Protein AF-A0A7S1ALW8-F1 (afdb_monomer_lite)

pLDDT: mean 77.21, std 13.85, range [32.22, 93.31]

Foldseek 3Di:
DLDDDDPDPPDDPVRVVVVVVLVCCLVVPVQVCLVVLLHDRDDDPVVSVLSSLLSVLLVLLVVLLVLLVVLLVVLLVLLVVLLPDDDDPVCVVLSVLSVVVNVVSVVPPPCLVVQQVVLVVSLVVLVVVVVVDDPCPCCVRPVVSNCSSVVSVVRNNSSSVSNVSSVVSNVVSSVSSVVSSVVDPPCPVQLVNLLVLQVPADWDQDPDQAAPQVRDALVVLLVVCVVVPHDPVVSVQQRTWTAALVRDIHRSVSVSVVSNPDQADPPPRDRRVVSVVVVVCVVPPDDPPPVPPPDDD

Radius of gyration: 34.07 Å; chains: 1; bounding box: 62×45×109 Å

Organism: Noctiluca scintillans (NCBI:txid2966)

Sequence (297 aa):
MFAGESQTRNSCRLCRCVDWIFTLWLERYFARMLPTIGVTRPSTPDEQRQVRRAGQMVLGGWVANFVGTLICIYCLLRSWYLFFTPISADCFKMRRWLLVTSMSLTALPFCYMLVLPIVICLAISGRRMEAQMQDGLCEREAPLIWGFPDFILGLLCPSALLALTASVLLTCAFHHLRGMASTRPSVVVSSEVLIEEVCKTPLLDNPGEECAICLLSDDEVAVVAVSEGHEVRDVDAGRKWRSLPCLHLFHDVCLRRWLSDASVCPLCRLDLVDAYMRRGQRRRGWDPRRLRNVIPV

InterPro domains:
  IPR001841 Zinc finger, RING-type [PF13639] (234-269)
  IPR001841 Zinc finger, RING-type [PS50089] (211-269)
  IPR001841 Zinc finger, RING-type [SM00184] (211-268)
  IPR013083 Zinc finger, RING/FYVE/PHD-type [G3DSA:3.30.40.10] (199-281)

Structure (mmCIF, N/CA/C/O backbone):
data_AF-A0A7S1ALW8-F1
#
_entry.id   AF-A0A7S1ALW8-F1
#
loop_
_atom_site.group_PDB
_atom_site.id
_atom_site.type_symbol
_atom_site.label_atom_id
_atom_site.label_alt_id
_atom_site.label_comp_id
_atom_site.label_asym_id
_atom_site.label_entity_id
_atom_site.label_seq_id
_atom_site.pdbx_PDB_ins_code
_atom_site.Cartn_x
_atom_site.Cartn_y
_atom_site.Cartn_z
_atom_site.occupancy
_atom_site.B_iso_or_equiv
_atom_site.auth_seq_id
_atom_site.auth_comp_id
_atom_site.auth_asym_id
_atom_site.auth_atom_id
_atom_site.pdbx_PDB_model_num
ATOM 1 N N . MET A 1 1 ? 16.816 -9.893 -12.409 1.00 44.78 1 MET A N 1
ATOM 2 C CA . MET A 1 1 ? 17.080 -10.933 -11.398 1.00 44.78 1 MET A CA 1
ATOM 3 C C . MET A 1 1 ? 17.804 -10.212 -10.278 1.00 44.78 1 MET A C 1
ATOM 5 O O . MET A 1 1 ? 18.918 -9.763 -10.523 1.00 44.78 1 MET A O 1
ATOM 9 N N . PHE A 1 2 ? 17.147 -9.936 -9.148 1.00 52.25 2 PHE A N 1
ATOM 10 C CA . PHE A 1 2 ? 17.754 -9.177 -8.045 1.00 52.25 2 PHE A CA 1
ATOM 11 C C . PHE A 1 2 ? 18.604 -10.138 -7.209 1.00 52.25 2 PHE A C 1
ATOM 13 O O . PHE A 1 2 ? 18.331 -10.401 -6.042 1.00 52.25 2 PHE A O 1
ATOM 20 N N . ALA A 1 3 ? 19.603 -10.741 -7.848 1.00 50.53 3 ALA A N 1
ATOM 21 C CA . ALA A 1 3 ? 20.490 -11.685 -7.202 1.00 50.53 3 ALA A CA 1
ATOM 22 C C . ALA A 1 3 ? 21.743 -10.956 -6.713 1.00 50.53 3 ALA A C 1
ATOM 24 O O . ALA A 1 3 ? 22.476 -10.377 -7.509 1.00 50.53 3 ALA A O 1
ATOM 25 N N . GLY A 1 4 ? 22.001 -11.072 -5.409 1.00 52.38 4 GLY A N 1
ATOM 26 C CA . GLY A 1 4 ? 23.359 -11.048 -4.877 1.00 52.38 4 GLY A CA 1
ATOM 27 C C . GLY A 1 4 ? 23.810 -9.746 -4.228 1.00 52.38 4 GLY A C 1
ATOM 28 O O . GLY A 1 4 ? 24.657 -9.059 -4.772 1.00 52.38 4 GLY A O 1
ATOM 29 N N . GLU A 1 5 ? 23.333 -9.477 -3.013 1.00 49.25 5 GLU A N 1
ATOM 30 C CA . GLU A 1 5 ? 24.180 -8.904 -1.954 1.00 49.25 5 GLU A CA 1
ATOM 31 C C . GLU A 1 5 ? 23.493 -9.117 -0.595 1.00 49.25 5 GLU A C 1
ATOM 33 O O . GLU A 1 5 ? 22.828 -8.246 -0.036 1.00 49.25 5 GLU A O 1
ATOM 38 N N . SER A 1 6 ? 23.602 -10.333 -0.060 1.00 50.06 6 SER A N 1
ATOM 39 C CA . SER A 1 6 ? 23.277 -10.604 1.345 1.00 50.06 6 SER A CA 1
ATOM 40 C C . SER A 1 6 ? 24.325 -11.528 1.951 1.00 50.06 6 SER A C 1
ATOM 42 O O . SER A 1 6 ? 24.032 -12.629 2.414 1.00 50.06 6 SER A O 1
ATOM 44 N N . GLN A 1 7 ? 25.579 -11.084 1.922 1.00 51.38 7 GLN A N 1
ATOM 45 C CA . GLN A 1 7 ? 26.621 -11.680 2.743 1.00 51.38 7 GLN A CA 1
ATOM 46 C C . GLN A 1 7 ? 26.782 -10.844 4.014 1.00 51.38 7 GLN A C 1
ATOM 48 O O . GLN A 1 7 ? 27.733 -10.090 4.172 1.00 51.38 7 GLN A O 1
ATOM 53 N N . THR A 1 8 ? 25.837 -10.994 4.942 1.00 47.91 8 THR A N 1
ATOM 54 C CA . THR A 1 8 ? 26.084 -10.717 6.360 1.00 47.91 8 THR A CA 1
ATOM 55 C C . THR A 1 8 ? 26.046 -12.041 7.111 1.00 47.91 8 THR A C 1
ATOM 57 O O . THR A 1 8 ? 25.018 -12.666 7.368 1.00 47.91 8 THR A O 1
ATOM 60 N N . ARG A 1 9 ? 27.258 -12.519 7.379 1.00 53.41 9 ARG A N 1
ATOM 61 C CA . ARG A 1 9 ? 27.594 -13.647 8.242 1.00 53.41 9 ARG A CA 1
ATOM 62 C C . ARG A 1 9 ? 27.065 -13.276 9.643 1.00 53.41 9 ARG A C 1
ATOM 64 O O . ARG A 1 9 ? 27.526 -12.273 10.172 1.00 53.41 9 ARG A O 1
ATOM 71 N N . ASN A 1 10 ? 26.076 -14.023 10.168 1.00 59.03 10 ASN A N 1
ATOM 72 C CA . ASN A 1 10 ? 25.491 -13.993 11.540 1.00 59.03 10 ASN A CA 1
ATOM 73 C C . ASN A 1 10 ? 23.968 -13.726 11.677 1.00 59.03 10 ASN A C 1
ATOM 75 O O . ASN A 1 10 ? 23.492 -13.496 12.786 1.00 59.03 10 ASN A O 1
ATOM 79 N N . SER A 1 11 ? 23.153 -13.814 10.621 1.00 66.75 11 SER A N 1
ATOM 80 C CA . SER A 1 11 ? 21.690 -13.638 10.760 1.00 66.75 11 SER A CA 1
ATOM 81 C C . SER A 1 11 ? 20.972 -14.902 11.284 1.00 66.75 11 SER A C 1
ATOM 83 O O . SER A 1 11 ? 21.164 -16.007 10.762 1.00 66.75 11 SER A O 1
ATOM 85 N N . CYS A 1 12 ? 20.094 -14.747 12.287 1.00 81.88 12 CYS A N 1
ATOM 86 C CA . CYS A 1 12 ? 19.238 -15.813 12.840 1.00 81.88 12 CYS A CA 1
ATOM 87 C C . CYS A 1 12 ? 18.398 -16.521 11.746 1.00 81.88 12 CYS A C 1
ATOM 89 O O . CYS A 1 12 ? 18.093 -15.937 10.702 1.00 81.88 12 CYS A O 1
ATOM 91 N N . ARG A 1 13 ? 17.996 -17.790 11.963 1.00 82.06 13 ARG A N 1
ATOM 92 C CA . ARG A 1 13 ? 17.117 -18.543 11.031 1.00 82.06 13 ARG A CA 1
ATOM 93 C C . ARG A 1 13 ? 15.821 -17.783 10.716 1.00 82.06 13 ARG A C 1
ATOM 95 O O . ARG A 1 13 ? 15.402 -17.784 9.562 1.00 82.06 13 ARG A O 1
ATOM 102 N N . LEU A 1 14 ? 15.246 -17.096 11.706 1.00 80.94 14 LEU A N 1
ATOM 103 C CA . LEU A 1 14 ? 14.037 -16.289 11.531 1.00 80.94 14 LEU A CA 1
ATOM 104 C C . LEU A 1 14 ? 14.278 -15.095 10.593 1.00 80.94 14 LEU A C 1
ATOM 106 O O . LEU A 1 14 ? 13.518 -14.898 9.652 1.00 80.94 14 LEU A O 1
ATOM 110 N N . CYS A 1 15 ? 15.378 -14.358 10.781 1.00 77.44 15 CYS A N 1
ATOM 111 C CA . CYS A 1 15 ? 15.746 -13.224 9.926 1.00 77.44 15 CYS A CA 1
ATOM 112 C C . CYS A 1 15 ? 15.933 -13.649 8.465 1.00 77.44 15 CYS A C 1
ATOM 114 O O . CYS A 1 15 ? 15.427 -12.990 7.564 1.00 77.44 15 CYS A O 1
ATOM 116 N N . ARG A 1 16 ? 16.578 -14.801 8.230 1.00 80.50 16 ARG A N 1
ATOM 117 C CA . ARG A 1 16 ? 16.741 -15.356 6.875 1.00 80.50 16 ARG A CA 1
ATOM 118 C C . ARG A 1 16 ? 15.409 -15.723 6.220 1.00 80.50 16 ARG A C 1
ATOM 120 O O . ARG A 1 16 ? 15.254 -15.503 5.024 1.00 80.50 16 ARG A O 1
ATOM 127 N N . CYS A 1 17 ? 14.451 -16.252 6.984 1.00 83.69 17 CYS A N 1
ATOM 128 C CA . CYS A 1 17 ? 13.115 -16.545 6.459 1.00 83.69 17 CYS A CA 1
ATOM 129 C C . CYS A 1 17 ? 12.365 -15.261 6.083 1.00 83.69 17 CYS A C 1
ATOM 131 O O . CYS A 1 17 ? 11.779 -15.197 5.007 1.00 83.69 17 CYS A O 1
ATOM 133 N N . VAL A 1 18 ? 12.417 -14.230 6.932 1.00 80.06 18 VAL A N 1
ATOM 134 C CA . VAL A 1 18 ? 11.768 -12.936 6.664 1.00 80.06 18 VAL A CA 1
ATOM 135 C C . VAL A 1 18 ? 12.380 -12.258 5.437 1.00 80.06 18 VAL A C 1
ATOM 137 O O . VAL A 1 18 ? 11.641 -11.821 4.556 1.00 80.06 18 VAL A O 1
ATOM 140 N N . ASP A 1 19 ? 13.710 -12.238 5.328 1.00 82.06 19 ASP A N 1
ATOM 141 C CA . ASP A 1 19 ? 14.405 -11.689 4.160 1.00 82.06 19 ASP A CA 1
ATOM 142 C C . ASP A 1 19 ? 14.047 -12.442 2.874 1.00 82.06 19 ASP A C 1
ATOM 144 O O . ASP A 1 19 ? 13.845 -11.826 1.825 1.00 82.06 19 ASP A O 1
ATOM 148 N N . TRP A 1 20 ? 13.928 -13.769 2.941 1.00 84.44 20 TRP A N 1
ATOM 149 C CA . TRP A 1 20 ? 13.530 -14.586 1.798 1.00 84.44 20 TRP A CA 1
ATOM 150 C C . TRP A 1 20 ? 12.086 -14.310 1.359 1.00 84.44 20 TRP A C 1
ATOM 152 O O . TRP A 1 20 ? 11.845 -14.076 0.174 1.00 84.44 20 TRP A O 1
ATOM 162 N N . ILE A 1 21 ? 11.137 -14.252 2.303 1.00 84.00 21 ILE A N 1
ATOM 163 C CA . ILE A 1 21 ? 9.731 -13.905 2.027 1.00 84.00 21 ILE A CA 1
ATOM 164 C C . ILE A 1 21 ? 9.639 -12.503 1.415 1.00 84.00 21 ILE A C 1
ATOM 166 O O . ILE A 1 21 ? 8.952 -12.310 0.411 1.00 84.00 21 ILE A O 1
ATOM 170 N N . PHE A 1 22 ? 10.362 -11.532 1.979 1.00 86.31 22 PHE A N 1
ATOM 171 C CA . PHE A 1 22 ? 10.411 -10.175 1.444 1.00 86.31 22 PHE A CA 1
ATOM 172 C C . PHE A 1 22 ? 10.964 -10.149 0.020 1.00 86.31 22 PHE A C 1
ATOM 174 O O . PHE A 1 22 ? 10.381 -9.508 -0.850 1.00 86.31 22 PHE A O 1
ATOM 181 N N . THR A 1 23 ? 12.058 -10.868 -0.238 1.00 84.25 23 THR A N 1
ATOM 182 C CA . THR A 1 23 ? 12.679 -10.927 -1.567 1.00 84.25 23 THR A CA 1
ATOM 183 C C . THR A 1 23 ? 11.720 -11.539 -2.587 1.00 84.25 23 THR A C 1
ATOM 185 O O . THR A 1 23 ? 11.535 -10.978 -3.664 1.00 84.25 23 THR A O 1
ATOM 188 N N . LEU A 1 24 ? 11.022 -12.621 -2.232 1.00 85.75 24 LEU A N 1
ATOM 189 C CA . LEU A 1 24 ? 9.994 -13.211 -3.090 1.00 85.75 24 LEU A CA 1
ATOM 190 C C . LEU A 1 24 ? 8.850 -12.241 -3.391 1.00 85.75 24 LEU A C 1
ATOM 192 O O . LEU A 1 24 ? 8.427 -12.141 -4.543 1.00 85.75 24 LEU A O 1
ATOM 196 N N . TRP A 1 25 ? 8.343 -11.534 -2.377 1.00 90.00 25 TRP A N 1
ATOM 197 C CA . TRP A 1 25 ? 7.301 -10.525 -2.565 1.00 90.00 25 TRP A CA 1
ATOM 198 C C . TRP A 1 25 ? 7.784 -9.381 -3.467 1.00 90.00 25 TRP A C 1
ATOM 200 O O . TRP A 1 25 ? 7.084 -8.992 -4.407 1.00 90.00 25 TRP A O 1
ATOM 210 N N . LEU A 1 26 ? 9.005 -8.895 -3.230 1.00 87.06 26 LEU A N 1
ATOM 211 C CA . LEU A 1 26 ? 9.628 -7.820 -3.992 1.00 87.06 26 LEU A CA 1
ATOM 212 C C . LEU A 1 26 ? 9.758 -8.201 -5.472 1.00 87.06 26 LEU A C 1
ATOM 214 O O . LEU A 1 26 ? 9.349 -7.434 -6.342 1.00 87.06 26 LEU A O 1
ATOM 218 N N . GLU A 1 27 ? 10.286 -9.391 -5.764 1.00 82.38 27 GLU A N 1
ATOM 219 C CA . GLU A 1 27 ? 10.514 -9.850 -7.136 1.00 82.38 27 GLU A CA 1
ATOM 220 C C . GLU A 1 27 ? 9.219 -10.221 -7.871 1.00 82.38 27 GLU A C 1
ATOM 222 O O . GLU A 1 27 ? 9.069 -9.910 -9.056 1.00 82.38 27 GLU A O 1
ATOM 227 N N . ARG A 1 28 ? 8.275 -10.894 -7.199 1.00 83.19 28 ARG A N 1
ATOM 228 C CA . ARG A 1 28 ? 7.054 -11.403 -7.847 1.00 83.19 28 ARG A CA 1
ATOM 229 C C . ARG A 1 28 ? 5.948 -10.367 -7.975 1.00 83.19 28 ARG A C 1
ATOM 231 O O . ARG A 1 28 ? 5.201 -10.437 -8.949 1.00 83.19 28 ARG A O 1
ATOM 238 N N . TYR A 1 29 ? 5.829 -9.448 -7.020 1.00 85.00 29 TYR A N 1
ATOM 239 C CA . TYR A 1 29 ? 4.705 -8.514 -6.950 1.00 85.00 29 TYR A CA 1
ATOM 240 C C . TYR A 1 29 ? 5.165 -7.070 -7.112 1.00 85.00 29 TYR A C 1
ATOM 242 O O . TYR A 1 29 ? 4.813 -6.430 -8.102 1.00 85.00 29 TYR A O 1
ATOM 250 N N . PHE A 1 30 ? 5.992 -6.566 -6.193 1.00 87.56 30 PHE A N 1
ATOM 251 C CA . PHE A 1 30 ? 6.325 -5.139 -6.150 1.00 87.56 30 PHE A CA 1
ATOM 252 C C . PHE A 1 30 ? 7.029 -4.662 -7.426 1.00 87.56 30 PHE A C 1
ATOM 254 O O . PHE A 1 30 ? 6.579 -3.716 -8.067 1.00 87.56 30 PHE A O 1
ATOM 261 N N . ALA A 1 31 ? 8.073 -5.370 -7.868 1.00 83.75 31 ALA A N 1
ATOM 262 C CA . ALA A 1 31 ? 8.815 -5.031 -9.080 1.00 83.75 31 ALA A CA 1
ATOM 263 C C . ALA A 1 31 ? 7.965 -5.130 -10.360 1.00 83.75 31 ALA A C 1
ATOM 265 O O . ALA A 1 31 ? 8.238 -4.428 -11.335 1.00 83.75 31 ALA A O 1
ATOM 266 N N . ARG A 1 32 ? 6.929 -5.982 -10.370 1.00 83.44 32 ARG A N 1
ATOM 267 C CA . ARG A 1 32 ? 5.986 -6.092 -11.493 1.00 83.44 32 ARG A CA 1
ATOM 268 C C . ARG A 1 32 ? 4.977 -4.947 -11.536 1.00 83.44 32 ARG A C 1
ATOM 270 O O . ARG A 1 32 ? 4.494 -4.648 -12.620 1.00 83.44 32 ARG A O 1
ATOM 277 N N . MET A 1 33 ? 4.692 -4.310 -10.399 1.00 84.62 33 MET A N 1
ATOM 278 C CA . MET A 1 33 ? 3.832 -3.123 -10.319 1.00 84.62 33 MET A CA 1
ATOM 279 C C . MET A 1 33 ? 4.574 -1.809 -10.600 1.00 84.62 33 MET A C 1
ATOM 281 O O . MET A 1 33 ? 3.940 -0.800 -10.875 1.00 84.62 33 MET A O 1
ATOM 285 N N . LEU A 1 34 ? 5.910 -1.784 -10.584 1.00 85.44 34 LEU A N 1
ATOM 286 C CA . LEU A 1 34 ? 6.668 -0.562 -10.893 1.00 85.44 34 LEU A CA 1
ATOM 287 C C . LEU A 1 34 ? 6.292 0.074 -12.253 1.00 85.44 34 LEU A C 1
ATOM 289 O O . LEU A 1 34 ? 6.062 1.284 -12.285 1.00 85.44 34 LEU A O 1
ATOM 293 N N . PRO A 1 35 ? 6.127 -0.683 -13.359 1.00 80.06 35 PRO A N 1
ATOM 294 C CA . PRO A 1 35 ? 5.753 -0.090 -14.642 1.00 80.06 35 PRO A CA 1
ATOM 295 C C . PRO A 1 35 ? 4.371 0.573 -14.634 1.00 80.06 35 PRO A C 1
ATOM 297 O O . PRO A 1 35 ? 4.182 1.568 -15.326 1.00 80.06 35 PRO A O 1
ATOM 300 N N . THR A 1 36 ? 3.414 0.081 -13.834 1.00 80.06 36 THR A N 1
ATOM 301 C CA . THR A 1 36 ? 2.060 0.666 -13.776 1.00 80.06 36 THR A CA 1
ATOM 302 C C . THR A 1 36 ? 2.040 2.030 -13.091 1.00 80.06 36 THR A C 1
ATOM 304 O O . THR A 1 36 ? 1.118 2.807 -13.303 1.00 80.06 36 THR A O 1
ATOM 307 N N . ILE A 1 37 ? 3.060 2.337 -12.285 1.00 77.38 37 ILE A N 1
ATOM 308 C CA . ILE A 1 37 ? 3.260 3.649 -11.653 1.00 77.38 37 ILE A CA 1
ATOM 309 C C . ILE A 1 37 ? 4.292 4.510 -12.405 1.00 77.38 37 ILE A C 1
ATOM 311 O O . ILE A 1 37 ? 4.781 5.497 -11.859 1.00 77.38 37 ILE A O 1
ATOM 315 N N . GLY A 1 38 ? 4.646 4.133 -13.641 1.00 73.75 38 GLY A N 1
ATOM 316 C CA . GLY A 1 38 ? 5.598 4.862 -14.485 1.00 73.75 38 GLY A CA 1
ATOM 317 C C . GLY A 1 38 ? 7.071 4.662 -14.111 1.00 73.75 38 GLY A C 1
ATOM 318 O O . GLY A 1 38 ? 7.935 5.369 -14.622 1.00 73.75 38 GLY A O 1
ATOM 319 N N . VAL A 1 39 ? 7.387 3.704 -13.233 1.00 81.06 39 VAL A N 1
ATOM 320 C CA . VAL A 1 39 ? 8.765 3.381 -12.842 1.00 81.06 39 VAL A CA 1
ATOM 321 C C . VAL A 1 39 ? 9.274 2.225 -13.705 1.00 81.06 39 VAL A C 1
ATOM 323 O O . VAL A 1 39 ? 8.801 1.091 -13.622 1.00 81.06 39 VAL A O 1
ATOM 326 N N . THR A 1 40 ? 10.265 2.499 -14.551 1.00 72.56 40 THR A N 1
ATOM 327 C CA . THR A 1 40 ? 10.917 1.475 -15.380 1.00 72.56 40 THR A CA 1
ATOM 328 C C . THR A 1 40 ? 11.693 0.471 -14.527 1.00 72.56 40 THR A C 1
ATOM 330 O O . THR A 1 40 ? 12.086 0.753 -13.393 1.00 72.56 40 THR A O 1
ATOM 333 N N . ARG A 1 41 ? 11.922 -0.737 -15.062 1.00 73.19 41 ARG A N 1
ATOM 334 C CA . ARG A 1 41 ? 12.662 -1.776 -14.330 1.00 73.19 41 ARG A CA 1
ATOM 335 C C . ARG A 1 41 ? 14.066 -1.259 -13.957 1.00 73.19 41 ARG A C 1
ATOM 337 O O . ARG A 1 41 ? 14.743 -0.688 -14.816 1.00 73.19 41 ARG A O 1
ATOM 344 N N . PRO A 1 42 ? 14.510 -1.445 -12.701 1.00 76.25 42 PRO A N 1
ATOM 345 C CA . PRO A 1 42 ? 15.814 -0.966 -12.255 1.00 76.25 42 PRO A CA 1
ATOM 346 C C . PRO A 1 42 ? 16.930 -1.733 -12.971 1.00 76.25 42 PRO A C 1
ATOM 348 O O . PRO A 1 42 ? 16.917 -2.967 -13.017 1.00 76.25 42 PRO A O 1
ATOM 351 N N . SER A 1 43 ? 17.893 -0.999 -13.526 1.00 71.50 43 SER A N 1
ATOM 352 C CA . SER A 1 43 ? 18.998 -1.542 -14.325 1.00 71.50 43 SER A CA 1
ATOM 353 C C . SER A 1 43 ? 20.343 -1.393 -13.624 1.00 71.50 43 SER A C 1
ATOM 355 O O . SER A 1 43 ? 21.222 -2.228 -13.826 1.00 71.50 43 SER A O 1
ATOM 357 N N . THR A 1 44 ? 20.510 -0.362 -12.789 1.00 76.00 44 THR A N 1
ATOM 358 C CA . THR A 1 44 ? 21.749 -0.132 -12.033 1.00 76.00 44 THR A CA 1
ATOM 359 C C . THR A 1 44 ? 21.658 -0.699 -10.609 1.00 76.00 44 THR A C 1
ATOM 361 O O . THR A 1 44 ? 20.563 -0.767 -10.043 1.00 76.00 44 THR A O 1
ATOM 364 N N . PRO A 1 45 ? 22.787 -1.087 -9.983 1.00 78.12 45 PRO A N 1
ATOM 365 C CA . PRO A 1 45 ? 22.792 -1.559 -8.596 1.00 78.12 45 PRO A CA 1
ATOM 366 C C . PRO A 1 45 ? 22.190 -0.547 -7.612 1.00 78.12 45 PRO A C 1
ATOM 368 O O . PRO A 1 45 ? 21.481 -0.928 -6.682 1.00 78.12 45 PRO A O 1
ATOM 371 N N . ASP A 1 46 ? 22.412 0.748 -7.834 1.00 78.25 46 ASP A N 1
ATOM 372 C CA . ASP A 1 46 ? 21.901 1.800 -6.952 1.00 78.25 46 ASP A CA 1
ATOM 373 C C . ASP A 1 46 ? 20.382 1.953 -7.053 1.00 78.25 46 ASP A C 1
ATOM 375 O O . ASP A 1 46 ? 19.703 2.080 -6.032 1.00 78.25 46 ASP A O 1
ATOM 379 N N . GLU A 1 47 ? 19.818 1.836 -8.256 1.00 80.06 47 GLU A N 1
ATOM 380 C CA . GLU A 1 47 ? 18.365 1.794 -8.450 1.00 80.06 47 GLU A CA 1
ATOM 381 C C . GLU A 1 47 ? 17.744 0.557 -7.810 1.00 80.06 47 GLU A C 1
ATOM 383 O O . GLU A 1 47 ? 16.678 0.645 -7.205 1.00 80.06 47 GLU A O 1
ATOM 388 N N . GLN A 1 48 ? 18.411 -0.597 -7.894 1.00 83.81 48 GLN A N 1
ATOM 389 C CA . GLN A 1 48 ? 17.947 -1.810 -7.224 1.00 83.81 48 GLN A CA 1
ATOM 390 C C . GLN A 1 48 ? 17.921 -1.626 -5.701 1.00 83.81 48 GLN A C 1
ATOM 392 O O . GLN A 1 48 ? 16.936 -1.999 -5.059 1.00 83.81 48 GLN A O 1
ATOM 397 N N . ARG A 1 49 ? 18.951 -0.992 -5.114 1.00 85.56 49 ARG A N 1
ATOM 398 C CA . ARG A 1 49 ? 18.968 -0.639 -3.682 1.00 85.56 49 ARG A CA 1
ATOM 399 C C . ARG A 1 49 ? 17.832 0.325 -3.324 1.00 85.56 49 ARG A C 1
ATOM 401 O O . ARG A 1 49 ? 17.167 0.127 -2.309 1.00 85.56 49 ARG A O 1
ATOM 408 N N . GLN A 1 50 ? 17.592 1.346 -4.144 1.00 87.00 50 GLN A N 1
ATOM 409 C CA . GLN A 1 50 ? 16.523 2.327 -3.938 1.00 87.00 50 GLN A CA 1
ATOM 410 C C . GLN A 1 50 ? 15.122 1.702 -4.017 1.00 87.00 50 GLN A C 1
ATOM 412 O O . GLN A 1 50 ? 14.311 1.901 -3.112 1.00 87.00 50 GLN A O 1
ATOM 417 N N . VAL A 1 51 ? 14.861 0.879 -5.037 1.00 88.00 51 VAL A N 1
ATOM 418 C CA . VAL A 1 51 ? 13.613 0.112 -5.175 1.00 88.00 51 VAL A CA 1
ATOM 419 C C . VAL A 1 51 ? 13.423 -0.833 -3.992 1.00 88.00 51 VAL A C 1
ATOM 421 O O . VAL A 1 51 ? 12.320 -0.927 -3.458 1.00 88.00 51 VAL A O 1
ATOM 424 N N . ARG A 1 52 ? 14.490 -1.500 -3.532 1.00 88.44 52 ARG A N 1
ATOM 425 C CA . ARG A 1 52 ? 14.432 -2.375 -2.355 1.00 88.44 52 ARG A CA 1
ATOM 426 C C . ARG A 1 52 ? 14.043 -1.600 -1.094 1.00 88.44 52 ARG A C 1
ATOM 428 O O . ARG A 1 52 ? 13.184 -2.076 -0.360 1.00 88.44 52 ARG A O 1
ATOM 435 N N . ARG A 1 53 ? 14.609 -0.408 -0.864 1.00 89.12 53 ARG A N 1
ATOM 436 C CA . ARG A 1 53 ? 14.235 0.467 0.268 1.00 89.12 53 ARG A CA 1
ATOM 437 C C . ARG A 1 53 ? 12.770 0.896 0.194 1.00 89.12 53 ARG A C 1
ATOM 439 O O . ARG A 1 53 ? 12.053 0.757 1.179 1.00 89.12 53 ARG A O 1
ATOM 446 N N . ALA A 1 54 ? 12.306 1.347 -0.972 1.00 91.19 54 ALA A N 1
ATOM 447 C CA . ALA A 1 54 ? 10.900 1.698 -1.167 1.00 91.19 54 ALA A CA 1
ATOM 448 C C . ALA A 1 54 ? 9.978 0.488 -0.926 1.00 91.19 54 ALA A C 1
ATOM 450 O O . ALA A 1 54 ? 8.971 0.606 -0.233 1.00 91.19 54 ALA A O 1
ATOM 451 N N . GLY A 1 55 ? 10.361 -0.696 -1.410 1.00 90.94 55 GLY A N 1
ATOM 452 C CA . GLY A 1 55 ? 9.643 -1.944 -1.153 1.00 90.94 55 GLY A CA 1
ATOM 453 C C . GLY A 1 55 ? 9.585 -2.311 0.334 1.00 90.94 55 GLY A C 1
ATOM 454 O O . GLY A 1 55 ? 8.536 -2.735 0.810 1.00 90.94 55 GLY A O 1
ATOM 455 N N . GLN A 1 56 ? 10.670 -2.102 1.090 1.00 90.00 56 GLN A N 1
ATOM 456 C CA . GLN A 1 56 ? 10.688 -2.308 2.546 1.00 90.00 56 GLN A CA 1
ATOM 457 C C . GLN A 1 56 ? 9.725 -1.359 3.267 1.00 90.00 56 GLN A C 1
ATOM 459 O O . GLN A 1 56 ? 9.000 -1.795 4.157 1.00 90.00 56 GLN A O 1
ATOM 464 N N . MET A 1 57 ? 9.679 -0.084 2.867 1.00 92.25 57 MET A N 1
ATOM 465 C CA . MET A 1 57 ? 8.739 0.897 3.425 1.00 92.25 57 MET A CA 1
ATOM 466 C C . MET A 1 57 ? 7.284 0.512 3.133 1.00 92.25 57 MET A C 1
ATOM 468 O O . MET A 1 57 ? 6.444 0.595 4.026 1.00 92.25 57 MET A O 1
ATOM 472 N N . VAL A 1 58 ? 6.991 0.034 1.917 1.00 92.62 58 VAL A N 1
ATOM 473 C CA . VAL A 1 58 ? 5.646 -0.428 1.539 1.00 92.62 58 VAL A CA 1
ATOM 474 C C . VAL A 1 58 ? 5.235 -1.660 2.337 1.00 92.62 58 VAL A C 1
ATOM 476 O O . VAL A 1 58 ? 4.161 -1.654 2.937 1.00 92.62 58 VAL A O 1
ATOM 479 N N . LEU A 1 59 ? 6.085 -2.691 2.397 1.00 91.44 59 LEU A N 1
ATOM 480 C CA . LEU A 1 59 ? 5.767 -3.894 3.163 1.00 91.44 59 LEU A CA 1
ATOM 481 C C . LEU A 1 59 ? 5.618 -3.576 4.657 1.00 91.44 59 LEU A C 1
ATOM 483 O O . LEU A 1 59 ? 4.656 -4.017 5.279 1.00 91.44 59 LEU A O 1
ATOM 487 N N . GLY A 1 60 ? 6.533 -2.784 5.221 1.00 90.62 60 GLY A N 1
ATOM 488 C CA . GLY A 1 60 ? 6.465 -2.347 6.615 1.00 90.62 60 GLY A CA 1
ATOM 489 C C . GLY A 1 60 ? 5.179 -1.576 6.917 1.00 90.62 60 GLY A C 1
ATOM 490 O O . GLY A 1 60 ? 4.514 -1.865 7.910 1.00 90.62 60 GLY A O 1
ATOM 491 N N . GLY A 1 61 ? 4.779 -0.661 6.027 1.00 91.94 61 GLY A N 1
ATOM 492 C CA . GLY A 1 61 ? 3.517 0.067 6.143 1.00 91.94 61 GLY A CA 1
ATOM 493 C C . GLY A 1 61 ? 2.294 -0.852 6.092 1.00 91.94 61 GLY A C 1
ATOM 494 O O . GLY A 1 61 ? 1.397 -0.726 6.922 1.00 91.94 61 GLY A O 1
ATOM 495 N N . TRP A 1 62 ? 2.265 -1.828 5.182 1.00 91.44 62 TRP A N 1
ATOM 496 C CA . TRP A 1 62 ? 1.172 -2.806 5.110 1.00 91.44 62 TRP A CA 1
ATOM 497 C C . TRP A 1 62 ? 1.080 -3.679 6.361 1.00 91.44 62 TRP A C 1
ATOM 499 O O . TRP A 1 62 ? -0.016 -3.868 6.885 1.00 91.44 62 TRP A O 1
ATOM 509 N N . VAL A 1 63 ? 2.212 -4.173 6.868 1.00 91.56 63 VAL A N 1
ATOM 510 C CA . VAL A 1 63 ? 2.254 -4.975 8.100 1.00 91.56 63 VAL A CA 1
ATOM 511 C C . VAL A 1 63 ? 1.764 -4.156 9.294 1.00 91.56 63 VAL A C 1
ATOM 513 O O . VAL A 1 63 ? 0.906 -4.628 10.037 1.00 91.56 63 VAL A O 1
ATOM 516 N N . ALA A 1 64 ? 2.245 -2.920 9.457 1.00 90.44 64 ALA A N 1
ATOM 517 C CA . ALA A 1 64 ? 1.808 -2.036 10.536 1.00 90.44 64 ALA A CA 1
ATOM 518 C C . ALA A 1 64 ? 0.300 -1.738 10.460 1.00 90.44 64 ALA A C 1
ATOM 520 O O . ALA A 1 64 ? -0.398 -1.844 11.470 1.00 90.44 64 ALA A O 1
ATOM 521 N N . ASN A 1 65 ? -0.224 -1.455 9.262 1.00 88.94 65 ASN A N 1
ATOM 522 C CA . ASN A 1 65 ? -1.654 -1.226 9.062 1.00 88.94 65 ASN A CA 1
ATOM 523 C C . ASN A 1 65 ? -2.493 -2.478 9.362 1.00 88.94 65 ASN A C 1
ATOM 525 O O . ASN A 1 65 ? -3.539 -2.387 10.006 1.00 88.94 65 ASN A O 1
ATOM 529 N N . PHE A 1 66 ? -2.033 -3.653 8.929 1.00 90.50 66 PHE A N 1
ATOM 530 C CA . PHE A 1 66 ? -2.711 -4.923 9.183 1.00 90.50 66 PHE A CA 1
ATOM 531 C C . PHE A 1 66 ? -2.785 -5.228 10.684 1.00 90.50 66 PHE A C 1
ATOM 533 O O . PHE A 1 66 ? -3.867 -5.497 11.203 1.00 90.50 66 PHE A O 1
ATOM 540 N N . VAL A 1 67 ? -1.663 -5.103 11.401 1.00 91.31 67 VAL A N 1
ATOM 541 C CA . VAL A 1 67 ? -1.613 -5.297 12.859 1.00 91.31 67 VAL A CA 1
ATOM 542 C C . VAL A 1 67 ? -2.517 -4.293 13.577 1.00 91.31 67 VAL A C 1
ATOM 544 O O . VAL A 1 67 ? -3.325 -4.693 14.414 1.00 91.31 67 VAL A O 1
ATOM 547 N N . GLY A 1 68 ? -2.443 -3.006 13.220 1.00 88.50 68 GLY A N 1
ATOM 548 C CA . GLY A 1 68 ? -3.314 -1.976 13.790 1.00 88.50 68 GLY A CA 1
ATOM 549 C C . GLY A 1 68 ? -4.800 -2.272 13.560 1.00 88.50 68 GLY A C 1
ATOM 550 O O . GLY A 1 68 ? -5.604 -2.163 14.484 1.00 88.50 68 GLY A O 1
ATOM 551 N N . THR A 1 69 ? -5.159 -2.735 12.361 1.00 85.44 69 THR A N 1
ATOM 552 C CA . THR A 1 69 ? -6.539 -3.101 12.008 1.00 85.44 69 THR A CA 1
ATOM 553 C C . THR A 1 69 ? -7.037 -4.297 12.821 1.00 85.44 69 THR A C 1
ATOM 555 O O . THR A 1 69 ? -8.153 -4.255 13.334 1.00 85.44 69 THR A O 1
ATOM 558 N N . LEU A 1 70 ? -6.216 -5.337 13.008 1.00 90.38 70 LEU A N 1
ATOM 559 C CA . LEU A 1 70 ? -6.575 -6.485 13.849 1.00 90.38 70 LEU A CA 1
ATOM 560 C C . LEU A 1 70 ? -6.805 -6.083 15.311 1.00 90.38 70 LEU A C 1
ATOM 562 O O . LEU A 1 70 ? -7.761 -6.555 15.924 1.00 90.38 70 LEU A O 1
ATOM 566 N N . ILE A 1 71 ? -5.976 -5.185 15.853 1.00 89.25 71 ILE A N 1
ATOM 567 C CA . ILE A 1 71 ? -6.166 -4.639 17.204 1.00 89.25 71 ILE A CA 1
ATOM 568 C C . ILE A 1 71 ? -7.498 -3.883 17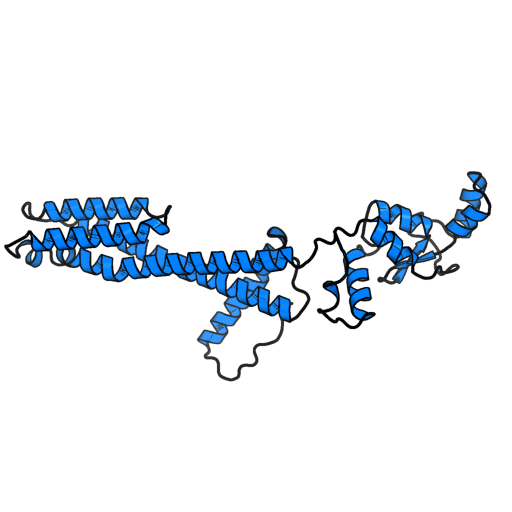.289 1.00 89.25 71 ILE A C 1
ATOM 570 O O . ILE A 1 71 ? -8.273 -4.121 18.213 1.00 89.25 71 ILE A O 1
ATOM 574 N N . CYS A 1 72 ? -7.810 -3.030 16.308 1.00 85.31 72 CYS A N 1
ATOM 575 C CA . CYS A 1 72 ? -9.086 -2.312 16.265 1.00 85.31 72 CYS A CA 1
ATOM 576 C C . CYS A 1 72 ? -10.292 -3.263 16.193 1.00 85.31 72 CYS A C 1
ATOM 578 O O . CYS A 1 72 ? -11.259 -3.067 16.927 1.00 85.31 72 CYS A O 1
ATOM 580 N N . ILE A 1 73 ? -10.227 -4.310 15.362 1.00 88.19 73 ILE A N 1
ATOM 581 C CA . ILE A 1 73 ? -11.276 -5.339 15.269 1.00 88.19 73 ILE A CA 1
ATOM 582 C C . ILE A 1 73 ? -11.440 -6.054 16.613 1.00 88.19 73 ILE A C 1
ATOM 584 O O . ILE A 1 73 ? -12.561 -6.217 17.087 1.00 88.19 73 ILE A O 1
ATOM 588 N N . TYR A 1 74 ? -10.339 -6.442 17.258 1.00 90.94 74 TYR A N 1
ATOM 589 C CA . TYR A 1 74 ? -10.378 -7.083 18.569 1.00 90.94 74 TYR A CA 1
ATOM 590 C C . TYR A 1 74 ? -11.022 -6.182 19.632 1.00 90.94 74 TYR A C 1
ATOM 592 O O . TYR A 1 74 ? -11.911 -6.630 20.357 1.00 90.94 74 TYR A O 1
ATOM 600 N N . CYS A 1 75 ? -10.633 -4.904 19.693 1.00 87.50 75 CYS A N 1
ATOM 601 C CA . CYS A 1 75 ? -11.240 -3.927 20.595 1.00 87.50 75 CYS A CA 1
ATOM 602 C C . CYS A 1 75 ? -12.737 -3.763 20.318 1.00 87.50 75 CYS A C 1
ATOM 604 O O . CYS A 1 75 ? -13.522 -3.779 21.259 1.00 87.50 75 CYS A O 1
ATOM 606 N N . LEU A 1 76 ? -13.143 -3.670 19.049 1.00 87.94 76 LEU A N 1
ATOM 607 C CA . LEU A 1 76 ? -14.546 -3.560 18.657 1.00 87.94 76 LEU A CA 1
ATOM 608 C C . LEU A 1 76 ? -15.364 -4.783 19.097 1.00 87.94 76 LEU A C 1
ATOM 610 O O . LEU A 1 76 ? -16.412 -4.627 19.722 1.00 87.94 76 LEU A O 1
ATOM 614 N N . LEU A 1 77 ? -14.881 -5.994 18.805 1.00 91.69 77 LEU A N 1
ATOM 615 C CA . LEU A 1 77 ? -15.542 -7.239 19.206 1.00 91.69 77 LEU A CA 1
ATOM 616 C C . LEU A 1 77 ? -15.658 -7.339 20.730 1.00 91.69 77 LEU A C 1
ATOM 618 O O . LEU A 1 77 ? -16.706 -7.724 21.248 1.00 91.69 77 LEU A O 1
ATOM 622 N N . ARG A 1 78 ? -14.607 -6.942 21.455 1.00 90.75 78 ARG A N 1
ATOM 623 C CA . ARG A 1 78 ? -14.611 -6.920 22.919 1.00 90.75 78 ARG A CA 1
ATOM 624 C C . ARG A 1 78 ? -15.591 -5.885 23.480 1.00 90.75 78 ARG A C 1
ATOM 626 O O . ARG A 1 78 ? -16.299 -6.216 24.426 1.00 90.75 78 ARG A O 1
ATOM 633 N N . SER A 1 79 ? -15.681 -4.686 22.896 1.00 88.75 79 SER A N 1
ATOM 634 C CA . SER A 1 79 ? -16.676 -3.673 23.289 1.00 88.75 79 SER A CA 1
ATOM 635 C C . SER A 1 79 ? -18.098 -4.213 23.158 1.00 88.75 79 SER A C 1
ATOM 637 O O . SER A 1 79 ? -18.898 -4.088 24.082 1.00 88.75 79 SER A O 1
ATOM 639 N N . TRP A 1 80 ? -18.405 -4.856 22.027 1.00 91.00 80 TRP A N 1
ATOM 640 C CA . TRP A 1 80 ? -19.719 -5.450 21.783 1.00 91.00 80 TRP A CA 1
ATOM 641 C C . TRP A 1 80 ? -20.022 -6.605 22.732 1.00 91.00 80 TRP A C 1
ATOM 643 O O . TRP A 1 80 ? -21.121 -6.671 23.275 1.00 91.00 80 TRP A O 1
ATOM 653 N N . TYR A 1 81 ? -19.045 -7.476 22.987 1.00 91.38 81 TYR A N 1
ATOM 654 C CA . TYR A 1 81 ? -19.185 -8.545 23.971 1.00 91.38 81 TYR A CA 1
ATOM 655 C C . TYR A 1 81 ? -19.561 -7.990 25.355 1.00 91.38 81 TYR A C 1
ATOM 657 O O . TYR A 1 81 ? -20.549 -8.425 25.942 1.00 91.38 81 TYR A O 1
ATOM 665 N N . LEU A 1 82 ? -18.840 -6.968 25.834 1.00 89.19 82 LEU A N 1
ATOM 666 C CA . LEU A 1 82 ? -19.118 -6.305 27.115 1.00 89.19 82 LEU A CA 1
ATOM 667 C C . LEU A 1 82 ? -20.445 -5.529 27.123 1.00 89.19 82 LEU A C 1
ATOM 669 O O . LEU A 1 82 ? -21.076 -5.372 28.163 1.00 89.19 82 LEU A O 1
ATOM 673 N N . PHE A 1 83 ? -20.918 -5.049 25.976 1.00 89.06 83 PHE A N 1
ATOM 674 C CA . PHE A 1 83 ? -22.223 -4.394 25.895 1.00 89.06 83 PHE A CA 1
ATOM 675 C C . PHE A 1 83 ? -23.395 -5.365 26.139 1.00 89.06 83 PHE A C 1
ATOM 677 O O . PHE A 1 83 ? -24.442 -4.960 26.664 1.00 89.06 83 PHE A O 1
ATOM 684 N N . PHE A 1 84 ? -23.235 -6.637 25.759 1.00 89.31 84 PHE A N 1
ATOM 685 C CA . PHE A 1 84 ? -24.252 -7.678 25.932 1.00 89.31 84 PHE A CA 1
ATOM 686 C C . PHE A 1 84 ? -24.171 -8.416 27.272 1.00 89.31 84 PHE A C 1
ATOM 688 O O . PHE A 1 84 ? -25.108 -9.142 27.604 1.00 89.31 84 PHE A O 1
ATOM 695 N N . THR A 1 85 ? -23.116 -8.219 28.069 1.00 88.19 85 THR A N 1
ATOM 696 C CA . THR A 1 85 ? -23.066 -8.805 29.414 1.00 88.19 85 THR A CA 1
ATOM 697 C C . THR A 1 85 ? -24.120 -8.167 30.331 1.00 88.19 85 THR A C 1
ATOM 699 O O . THR A 1 85 ? -24.283 -6.942 30.309 1.00 88.19 85 THR A O 1
ATOM 702 N N . PRO A 1 86 ? -24.855 -8.971 31.121 1.00 85.38 86 PRO A N 1
ATOM 703 C CA . PRO A 1 86 ? -25.889 -8.471 32.024 1.00 85.38 86 PRO A CA 1
ATOM 704 C C . PRO A 1 86 ? -25.282 -7.605 33.137 1.00 85.38 86 PRO A C 1
ATOM 706 O O . PRO A 1 86 ? -24.236 -7.941 33.684 1.00 85.38 86 PRO A O 1
ATOM 709 N N . ILE A 1 87 ? -25.948 -6.492 33.458 1.00 82.62 87 ILE A N 1
ATOM 710 C CA . ILE A 1 87 ? -25.525 -5.469 34.428 1.00 82.62 87 ILE A CA 1
ATOM 711 C C . ILE A 1 87 ? -26.757 -4.953 35.192 1.00 82.62 87 ILE A C 1
ATOM 713 O O . ILE A 1 87 ? -27.846 -4.884 34.613 1.00 82.62 87 ILE A O 1
ATOM 717 N N . SER A 1 88 ? -26.575 -4.556 36.457 1.00 80.81 88 SER A N 1
ATOM 718 C CA . SER A 1 88 ? -27.575 -3.847 37.266 1.00 80.81 88 SER A CA 1
ATOM 719 C C 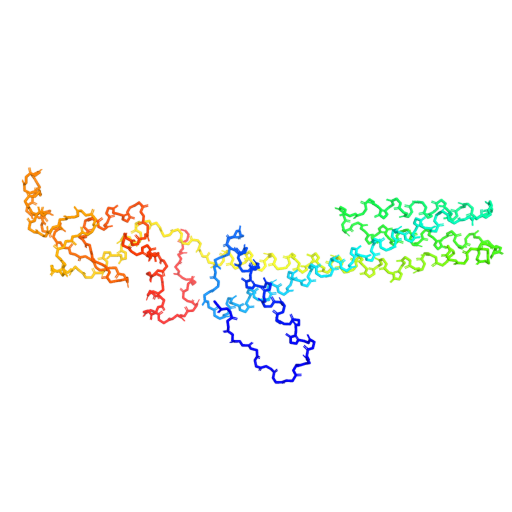. SER A 1 88 ? -27.996 -2.499 36.674 1.00 80.81 88 SER A C 1
ATOM 721 O O . SER A 1 88 ? -27.265 -1.832 35.936 1.00 80.81 88 SER A O 1
ATOM 723 N N . ALA A 1 89 ? -29.203 -2.054 37.028 1.00 79.06 89 ALA A N 1
ATOM 724 C CA . ALA A 1 89 ? -29.741 -0.796 36.523 1.00 79.06 89 ALA A CA 1
ATOM 725 C C . ALA A 1 89 ? -28.887 0.430 36.907 1.00 79.06 89 ALA A C 1
ATOM 727 O O . ALA A 1 89 ? -28.822 1.406 36.152 1.00 79.06 89 ALA A O 1
ATOM 728 N N . ASP A 1 90 ? -28.169 0.353 38.025 1.00 77.56 90 ASP A N 1
ATOM 729 C CA . ASP A 1 90 ? -27.347 1.443 38.552 1.00 77.56 90 ASP A CA 1
ATOM 730 C C . ASP A 1 90 ? -26.130 1.752 37.659 1.00 77.56 90 ASP A C 1
ATOM 732 O O . ASP A 1 90 ? -25.678 2.898 37.580 1.00 77.56 90 ASP A O 1
ATOM 736 N N . CYS A 1 91 ? -25.664 0.777 36.869 1.00 80.12 91 CYS A N 1
ATOM 737 C CA . CYS A 1 91 ? -24.514 0.936 35.976 1.00 80.12 91 CYS A CA 1
ATOM 738 C C . CYS A 1 91 ? -24.896 1.195 34.497 1.00 80.12 91 CYS A C 1
ATOM 740 O O . CYS A 1 91 ? -24.029 1.183 33.614 1.00 80.12 91 CYS A O 1
ATOM 742 N N . PHE A 1 92 ? -26.162 1.519 34.178 1.00 84.44 92 PHE A N 1
ATOM 743 C CA . PHE A 1 92 ? -26.596 1.807 32.793 1.00 84.44 92 PHE A CA 1
ATOM 744 C C . PHE A 1 92 ? -25.856 2.976 32.124 1.00 84.44 92 PHE A C 1
ATOM 746 O O . PHE A 1 92 ? -25.726 3.003 30.895 1.00 84.44 92 PHE A O 1
ATOM 753 N N . LYS A 1 93 ? -25.351 3.940 32.904 1.00 83.94 93 LYS A N 1
ATOM 754 C CA . LYS A 1 93 ? -24.540 5.054 32.385 1.00 83.94 93 LYS A CA 1
ATOM 755 C C . LYS A 1 93 ? -23.291 4.542 31.656 1.00 83.94 93 LYS A C 1
ATOM 757 O O . LYS A 1 93 ? -23.018 4.983 30.541 1.00 83.94 93 LYS A O 1
ATOM 762 N N . MET A 1 94 ? -22.600 3.556 32.230 1.00 81.69 94 MET A N 1
ATOM 763 C CA . MET A 1 94 ? -21.399 2.960 31.637 1.00 81.69 94 MET A CA 1
ATOM 764 C C . MET A 1 94 ? -21.728 2.192 30.349 1.00 81.69 94 MET A C 1
ATOM 766 O O . MET A 1 94 ? -21.005 2.259 29.356 1.00 81.69 94 MET A O 1
ATOM 770 N N . ARG A 1 95 ? -22.898 1.546 30.315 1.00 85.19 95 ARG A N 1
ATOM 771 C CA . ARG A 1 95 ? -23.397 0.848 29.125 1.00 85.19 95 ARG A CA 1
ATOM 772 C C . ARG A 1 95 ? -23.692 1.795 27.956 1.00 85.19 95 ARG A C 1
ATOM 774 O O . ARG A 1 95 ? -23.393 1.465 26.810 1.00 85.19 95 ARG A O 1
ATOM 781 N N . ARG A 1 96 ? -24.239 2.986 28.228 1.00 87.25 96 ARG A N 1
ATOM 782 C CA . ARG A 1 96 ? -24.436 4.030 27.201 1.00 87.25 96 ARG A CA 1
ATOM 783 C C . ARG A 1 96 ? -23.106 4.519 26.635 1.00 87.25 96 ARG A C 1
ATOM 785 O O . ARG A 1 96 ? -22.991 4.680 25.424 1.00 87.25 96 ARG A O 1
ATOM 792 N N . TRP A 1 97 ? -22.103 4.708 27.488 1.00 88.50 97 TRP A N 1
ATOM 793 C CA . TRP A 1 97 ? -20.761 5.076 27.046 1.00 88.50 97 TRP A CA 1
ATOM 794 C C . TRP A 1 97 ? -20.123 3.990 26.166 1.00 88.50 97 TRP A C 1
ATOM 796 O O . TRP A 1 97 ? -19.645 4.299 25.076 1.00 88.50 97 TRP A O 1
ATOM 806 N N . LEU A 1 98 ? -20.212 2.712 26.558 1.00 86.56 98 LEU A N 1
ATOM 807 C CA . LEU A 1 98 ? -19.743 1.580 25.743 1.00 86.56 98 LEU A CA 1
ATOM 808 C C . LEU A 1 98 ? -20.388 1.541 24.351 1.00 86.56 98 LEU A C 1
ATOM 810 O O . LEU A 1 98 ? -19.710 1.248 23.364 1.00 86.56 98 LEU A O 1
ATOM 814 N N . LEU A 1 99 ? -21.682 1.859 24.254 1.00 87.44 99 LEU A N 1
ATOM 815 C CA . LEU A 1 99 ? -22.392 1.930 22.978 1.00 87.44 99 LEU A CA 1
ATOM 816 C C . LEU A 1 99 ? -21.838 3.045 22.082 1.00 87.44 99 LEU A C 1
ATOM 818 O O . LEU A 1 99 ? -21.539 2.795 20.916 1.00 87.44 99 LEU A O 1
ATOM 822 N N . VAL A 1 100 ? -21.647 4.253 22.625 1.00 87.62 100 VAL A N 1
ATOM 823 C CA . VAL A 1 100 ? -21.065 5.393 21.888 1.00 87.62 100 VAL A CA 1
ATOM 824 C C . VAL A 1 100 ? -19.647 5.068 21.415 1.00 87.62 100 VAL A C 1
ATOM 826 O O . VAL A 1 100 ? -19.307 5.309 20.255 1.00 87.62 100 VAL A O 1
ATOM 829 N N . THR A 1 101 ? -18.838 4.456 22.280 1.00 84.94 101 THR A N 1
ATOM 830 C CA . THR A 1 101 ? -17.486 3.991 21.954 1.00 84.94 101 THR A CA 1
ATOM 831 C C . THR A 1 101 ? -17.498 2.944 20.837 1.00 84.94 101 THR A C 1
ATOM 833 O O . THR A 1 101 ? -16.717 3.043 19.892 1.00 84.94 101 THR A O 1
ATOM 836 N N . SER A 1 102 ? -18.419 1.978 20.884 1.00 86.12 102 SER A N 1
ATOM 837 C CA . SER A 1 102 ? -18.550 0.925 19.864 1.00 86.12 102 SER A CA 1
ATOM 838 C C . SER A 1 102 ? -18.980 1.484 18.506 1.00 86.12 102 SER A C 1
ATOM 840 O O . SER A 1 102 ? -18.385 1.144 17.486 1.00 86.12 102 SER A O 1
ATOM 842 N N . MET A 1 103 ? -19.962 2.390 18.490 1.00 86.00 103 MET A N 1
ATOM 843 C CA . MET A 1 103 ? -20.413 3.084 17.275 1.00 86.00 103 MET A CA 1
ATOM 844 C C . MET A 1 103 ? -19.301 3.936 16.659 1.00 86.00 103 MET A C 1
ATOM 846 O O . MET A 1 103 ? -19.091 3.913 15.444 1.00 86.00 103 MET A O 1
ATOM 850 N N . SER A 1 104 ? -18.533 4.631 17.500 1.00 83.19 104 SER A N 1
ATOM 851 C CA . SER A 1 104 ? -17.373 5.400 17.050 1.00 83.19 104 SER A CA 1
ATOM 852 C C . SER A 1 104 ? -16.348 4.477 16.392 1.00 83.19 104 SER A C 1
ATOM 854 O O . SER A 1 104 ? -15.955 4.720 15.259 1.00 83.19 104 SER A O 1
ATOM 856 N N . LEU A 1 105 ? -15.997 3.355 17.029 1.00 79.31 105 LEU A N 1
ATOM 857 C CA . LEU A 1 105 ? -15.060 2.368 16.481 1.00 79.31 105 LEU A CA 1
ATOM 858 C C . LEU A 1 105 ? -15.489 1.780 15.129 1.00 79.31 105 LEU A C 1
ATOM 860 O O . LEU A 1 105 ? -14.632 1.546 14.278 1.00 79.31 105 LEU A O 1
ATOM 864 N N . THR A 1 106 ? -16.789 1.586 14.890 1.00 77.44 106 THR A N 1
ATOM 865 C CA . THR A 1 106 ? -17.295 1.119 13.585 1.00 77.44 106 THR A CA 1
ATOM 866 C C . THR A 1 106 ? -17.225 2.169 12.478 1.00 77.44 106 THR A C 1
ATOM 868 O O . THR A 1 106 ? -17.072 1.809 11.314 1.00 77.44 106 THR A O 1
ATOM 871 N N . ALA A 1 107 ? -17.314 3.458 12.818 1.00 70.56 107 ALA A N 1
ATOM 872 C CA . ALA A 1 107 ? -17.272 4.560 11.853 1.00 70.56 107 ALA A CA 1
ATOM 873 C C . ALA A 1 107 ? -15.836 4.959 11.446 1.00 70.56 107 ALA A C 1
ATOM 875 O O . ALA A 1 107 ? -15.633 5.698 10.484 1.00 70.56 107 ALA A O 1
ATOM 876 N N . LEU A 1 108 ? -14.829 4.444 12.156 1.00 66.31 108 LEU A N 1
ATOM 877 C CA . LEU A 1 108 ? -13.422 4.820 12.027 1.00 66.31 108 LEU A CA 1
ATOM 878 C C . LEU A 1 108 ? -12.580 4.220 10.874 1.00 66.31 108 LEU A C 1
ATOM 880 O O . LEU A 1 108 ? -11.511 4.788 10.630 1.00 66.31 108 LEU A O 1
ATOM 884 N N . PRO A 1 109 ? -12.969 3.170 10.115 1.00 63.16 109 PRO A N 1
ATOM 885 C CA . PRO A 1 109 ? -12.093 2.622 9.073 1.00 63.16 109 PRO A CA 1
ATOM 886 C C . PRO A 1 109 ? -11.889 3.548 7.858 1.00 63.16 109 PRO A C 1
ATOM 888 O O . PRO A 1 109 ? -11.098 3.221 6.978 1.00 63.16 109 PRO A O 1
ATOM 891 N N . PHE A 1 110 ? -12.545 4.714 7.807 1.00 60.16 110 PHE A N 1
ATOM 892 C CA . PHE A 1 110 ? -12.477 5.631 6.662 1.00 60.16 110 PHE A CA 1
ATOM 893 C C . PHE A 1 110 ? -11.635 6.898 6.896 1.00 60.16 110 PHE A C 1
ATOM 895 O O . PHE A 1 110 ? -11.305 7.581 5.931 1.00 60.16 110 PHE A O 1
ATOM 902 N N . CYS A 1 111 ? -11.225 7.196 8.138 1.00 66.75 111 CYS A N 1
ATOM 903 C CA . CYS A 1 111 ? -10.505 8.434 8.475 1.00 66.75 111 CYS A CA 1
ATOM 904 C C . CYS A 1 111 ? -9.443 8.213 9.567 1.00 66.75 111 CYS A C 1
ATOM 906 O O . CYS A 1 111 ? -9.604 8.676 10.696 1.00 66.75 111 CYS A O 1
ATOM 908 N N . TYR A 1 112 ? -8.324 7.558 9.238 1.00 65.56 112 TYR A N 1
ATOM 909 C CA . TYR A 1 112 ? -7.238 7.266 10.194 1.00 65.56 112 TYR A CA 1
ATOM 910 C C . TYR A 1 112 ? -6.708 8.497 10.954 1.00 65.56 112 TYR A C 1
ATOM 912 O O . TYR A 1 112 ? -6.340 8.386 12.121 1.00 65.56 112 TYR A O 1
ATOM 920 N N . MET A 1 113 ? -6.740 9.683 10.338 1.00 67.81 113 MET A N 1
ATOM 921 C CA . MET A 1 113 ? -6.334 10.945 10.979 1.00 67.81 113 MET A CA 1
ATOM 922 C C . MET A 1 113 ? -7.281 11.392 12.102 1.00 67.81 113 MET A C 1
ATOM 924 O O . MET A 1 113 ? -6.868 12.109 13.008 1.00 67.81 113 MET A O 1
ATOM 928 N N . LEU A 1 114 ? -8.539 10.949 12.067 1.00 74.00 114 LEU A N 1
ATOM 929 C CA . LEU A 1 114 ? -9.546 11.256 13.083 1.00 74.00 114 LEU A CA 1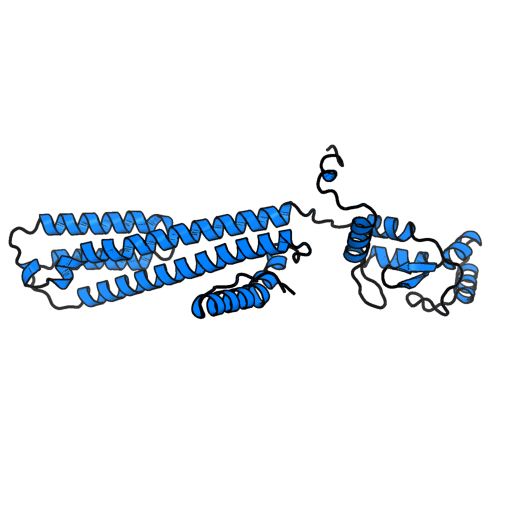
ATOM 930 C C . LEU A 1 114 ? -9.644 10.164 14.158 1.00 74.00 114 LEU A C 1
ATOM 932 O O . LEU A 1 114 ? -10.194 10.419 15.224 1.00 74.00 114 LEU A O 1
ATOM 936 N N . VAL A 1 115 ? -9.062 8.980 13.929 1.00 74.00 115 VAL A N 1
ATOM 937 C CA . VAL A 1 115 ? -9.060 7.864 14.892 1.00 74.00 115 VAL A CA 1
ATOM 938 C C . VAL A 1 115 ? -8.427 8.280 16.214 1.00 74.00 115 VAL A C 1
ATOM 940 O O . VAL A 1 115 ? -9.075 8.195 17.250 1.00 74.00 115 VAL A O 1
ATOM 943 N N . LEU A 1 116 ? -7.183 8.764 16.192 1.00 75.75 116 LEU A N 1
ATOM 944 C CA . LEU A 1 116 ? -6.451 9.104 17.412 1.00 75.75 116 LEU A CA 1
ATOM 945 C C . LEU A 1 116 ? -7.168 10.154 18.288 1.00 75.75 116 LEU A C 1
ATOM 947 O O . LEU A 1 116 ? -7.352 9.882 19.476 1.00 75.75 116 LEU A O 1
ATOM 951 N N . PRO A 1 117 ? -7.618 11.316 17.764 1.00 81.56 117 PRO A N 1
ATOM 952 C CA . PRO A 1 117 ? -8.323 12.292 18.592 1.00 81.56 117 PRO A CA 1
ATOM 953 C C . PRO A 1 117 ? -9.658 11.753 19.117 1.00 81.56 117 PRO A C 1
ATOM 955 O O . PRO A 1 117 ? -9.971 11.971 20.285 1.00 81.56 117 PRO A O 1
ATOM 958 N N . ILE A 1 118 ? -10.411 10.989 18.316 1.00 82.12 118 ILE A N 1
ATOM 959 C CA . ILE A 1 118 ? -11.672 10.374 18.759 1.00 82.12 118 ILE A CA 1
ATOM 960 C C . ILE A 1 118 ? -11.418 9.380 19.900 1.00 82.12 118 ILE A C 1
ATOM 962 O O . ILE A 1 118 ? -12.111 9.423 20.913 1.00 82.12 118 ILE A O 1
ATOM 966 N N . VAL A 1 119 ? -10.393 8.534 19.790 1.00 80.19 119 VAL A N 1
ATOM 967 C CA . VAL A 1 119 ? -10.021 7.562 20.830 1.00 80.19 119 VAL A CA 1
ATOM 968 C C . VAL A 1 119 ? -9.614 8.248 22.130 1.00 80.19 119 VAL A C 1
ATOM 970 O O . VAL A 1 119 ? -10.072 7.853 23.202 1.00 80.19 119 VAL A O 1
ATOM 973 N N . ILE A 1 120 ? -8.810 9.309 22.042 1.00 82.81 120 ILE A N 1
ATOM 974 C CA . ILE A 1 120 ? -8.417 10.106 23.209 1.00 82.81 120 ILE A CA 1
ATOM 975 C C . ILE A 1 120 ? -9.653 10.743 23.859 1.00 82.81 120 ILE A C 1
ATOM 977 O O . ILE A 1 120 ? -9.813 10.663 25.077 1.00 82.81 120 ILE A O 1
ATOM 981 N N . CYS A 1 121 ? -10.560 11.325 23.069 1.00 86.44 121 CYS A N 1
ATOM 982 C CA . CYS A 1 121 ? -11.806 11.900 23.577 1.00 86.44 121 CYS A CA 1
ATOM 983 C C . CYS A 1 121 ? -12.687 10.854 24.277 1.00 86.44 121 CYS A C 1
ATOM 985 O O . CYS A 1 121 ? -13.180 11.113 25.377 1.00 86.44 121 CYS A O 1
ATOM 987 N N . LEU A 1 122 ? -12.849 9.667 23.686 1.00 83.31 122 LEU A N 1
ATOM 988 C CA . LEU A 1 122 ? -13.622 8.569 24.273 1.00 83.31 122 LEU A CA 1
ATOM 989 C C . LEU A 1 122 ? -13.012 8.108 25.598 1.00 83.31 122 LEU A C 1
ATOM 991 O O . LEU A 1 122 ? -13.731 7.983 26.588 1.00 83.31 122 LEU A O 1
ATOM 995 N N . ALA A 1 123 ? -11.693 7.959 25.663 1.00 81.31 123 ALA A N 1
ATOM 996 C CA . ALA A 1 123 ? -11.006 7.584 26.891 1.00 81.31 123 ALA A CA 1
ATOM 997 C C . ALA A 1 123 ? -11.112 8.648 27.997 1.00 81.31 123 ALA A C 1
ATOM 999 O O . ALA A 1 123 ? -11.359 8.320 29.156 1.00 81.31 123 ALA A O 1
ATOM 1000 N N . ILE A 1 124 ? -10.970 9.935 27.655 1.00 85.62 124 ILE A N 1
ATOM 1001 C CA . ILE A 1 124 ? -11.170 11.037 28.611 1.00 85.62 124 ILE A CA 1
ATOM 1002 C C . ILE A 1 124 ? -12.615 11.044 29.117 1.00 85.62 124 ILE A C 1
ATOM 1004 O O . ILE A 1 124 ? -12.842 11.235 30.310 1.00 85.62 124 ILE A O 1
ATOM 1008 N N . SER A 1 125 ? -13.591 10.824 28.230 1.00 85.69 125 SER A N 1
ATOM 1009 C CA . SER A 1 125 ? -14.999 10.748 28.629 1.00 85.69 125 SER A CA 1
ATOM 1010 C C . SER A 1 125 ? -15.274 9.563 29.562 1.00 85.69 125 SER A C 1
ATOM 1012 O O . SER A 1 125 ? -15.974 9.753 30.551 1.00 85.69 125 SER A O 1
ATOM 1014 N N . GLY A 1 126 ? -14.650 8.400 29.331 1.00 83.62 126 GLY A N 1
ATOM 1015 C CA . GLY A 1 126 ? -14.742 7.233 30.216 1.00 83.62 126 GLY A CA 1
ATOM 1016 C C . GLY A 1 126 ? -14.205 7.531 31.616 1.00 83.62 126 GLY A C 1
ATOM 1017 O O . GLY A 1 126 ? -14.934 7.393 32.594 1.00 83.62 126 GLY A O 1
ATOM 1018 N N . ARG A 1 127 ? -12.992 8.094 31.710 1.00 83.31 127 ARG A N 1
ATOM 1019 C CA . ARG A 1 127 ? -12.393 8.486 33.002 1.00 83.31 127 ARG A CA 1
ATOM 1020 C C . ARG A 1 127 ? -13.188 9.556 33.746 1.00 83.31 127 ARG A C 1
ATOM 1022 O O . ARG A 1 127 ? -13.263 9.550 34.971 1.00 83.31 127 ARG A O 1
ATOM 1029 N N . ARG A 1 128 ? -13.811 10.490 33.021 1.00 85.31 128 ARG A N 1
ATOM 1030 C CA . ARG A 1 128 ? -14.730 11.462 33.635 1.00 85.31 128 ARG A CA 1
ATOM 1031 C C . ARG A 1 128 ? -15.966 10.786 34.221 1.00 85.31 128 ARG A C 1
ATOM 1033 O O . ARG A 1 128 ? -16.440 11.233 35.258 1.00 85.31 128 ARG A O 1
ATOM 1040 N N . MET A 1 129 ? -16.483 9.741 33.575 1.00 80.62 129 MET A N 1
ATOM 1041 C CA . MET A 1 129 ? -17.626 8.988 34.093 1.00 80.62 129 MET A CA 1
ATOM 1042 C C . MET A 1 129 ? -17.262 8.157 35.322 1.00 80.62 129 MET A C 1
ATOM 1044 O O . MET A 1 129 ? -18.044 8.140 36.269 1.00 80.62 129 MET A O 1
ATOM 1048 N N . GLU A 1 130 ? -16.078 7.543 35.340 1.00 80.62 130 GLU A N 1
ATOM 1049 C CA . GLU A 1 130 ? -15.540 6.861 36.525 1.00 80.62 130 GLU A CA 1
ATOM 1050 C C . GLU A 1 130 ? -15.433 7.825 37.712 1.00 80.62 130 GLU A C 1
ATOM 1052 O O . GLU A 1 130 ? -15.968 7.550 38.782 1.00 80.62 130 GLU A O 1
ATOM 1057 N N . ALA A 1 131 ? -14.842 9.007 37.503 1.00 82.62 131 ALA A N 1
ATOM 1058 C CA . ALA A 1 131 ? -14.682 10.019 38.550 1.00 82.62 131 ALA A CA 1
ATOM 1059 C C . ALA A 1 131 ? -16.015 10.559 39.109 1.00 82.62 131 ALA A C 1
ATOM 1061 O O . ALA A 1 131 ? -16.044 11.113 40.206 1.00 82.62 131 ALA A O 1
ATOM 1062 N N . GLN A 1 132 ? -17.116 10.429 38.361 1.00 82.75 132 GLN A N 1
ATOM 1063 C CA . GLN A 1 132 ? -18.453 10.849 38.790 1.00 82.75 132 GLN A CA 1
ATOM 1064 C C . GLN A 1 132 ? -19.221 9.768 39.568 1.00 82.75 132 GLN A C 1
ATOM 1066 O O . GLN A 1 132 ? -20.284 10.070 40.112 1.00 82.75 132 GLN A O 1
ATOM 1071 N N . MET A 1 133 ? -18.736 8.526 39.622 1.00 76.19 133 MET A N 1
ATOM 1072 C CA . MET A 1 133 ? -19.370 7.440 40.375 1.00 76.19 133 MET A CA 1
ATOM 1073 C C . MET A 1 133 ? -18.705 7.300 41.752 1.00 76.19 133 MET A C 1
ATOM 1075 O O . MET A 1 133 ? -17.588 6.813 41.865 1.00 76.19 133 MET A O 1
ATOM 1079 N N . GLN A 1 134 ? -19.401 7.740 42.806 1.00 63.41 134 GLN A N 1
ATOM 1080 C CA . GLN A 1 134 ? -18.857 7.861 44.169 1.00 63.41 134 GLN A CA 1
ATOM 1081 C C . GLN A 1 134 ? -18.809 6.549 44.975 1.00 63.41 134 GLN A C 1
ATOM 1083 O O . GLN A 1 134 ? -18.059 6.474 45.945 1.00 63.41 134 GLN A O 1
ATOM 1088 N N . ASP A 1 135 ? -19.539 5.505 44.569 1.00 70.00 135 ASP A N 1
ATOM 1089 C CA . ASP A 1 135 ? -19.829 4.376 45.471 1.00 70.00 135 ASP A CA 1
ATOM 1090 C C . ASP A 1 135 ? -19.007 3.101 45.204 1.00 70.00 135 ASP A C 1
ATOM 1092 O O . ASP A 1 135 ? -19.161 2.105 45.911 1.00 70.00 135 ASP A O 1
ATOM 1096 N N . GLY A 1 136 ? -18.155 3.077 44.167 1.00 76.44 136 GLY A N 1
ATOM 1097 C CA . GLY A 1 136 ? -17.346 1.898 43.795 1.00 76.44 136 GLY A CA 1
ATOM 1098 C C . GLY A 1 136 ? -18.159 0.624 43.489 1.00 76.44 136 GLY A C 1
ATOM 1099 O O . GLY A 1 136 ? -17.601 -0.460 43.331 1.00 76.44 136 GLY A O 1
ATOM 1100 N N . LEU A 1 137 ? -19.488 0.734 43.414 1.00 80.88 137 LEU A N 1
ATOM 1101 C CA . LEU A 1 137 ? -20.425 -0.373 43.214 1.00 80.88 137 LEU A CA 1
ATOM 1102 C C . LEU A 1 137 ? -20.211 -1.023 41.843 1.00 80.88 137 LEU A C 1
ATOM 1104 O O . LEU A 1 137 ? -20.012 -2.232 41.754 1.00 80.88 137 LEU A O 1
ATOM 1108 N N . CYS A 1 138 ? -20.119 -0.204 40.792 1.00 78.69 138 CYS A N 1
ATOM 1109 C CA . CYS A 1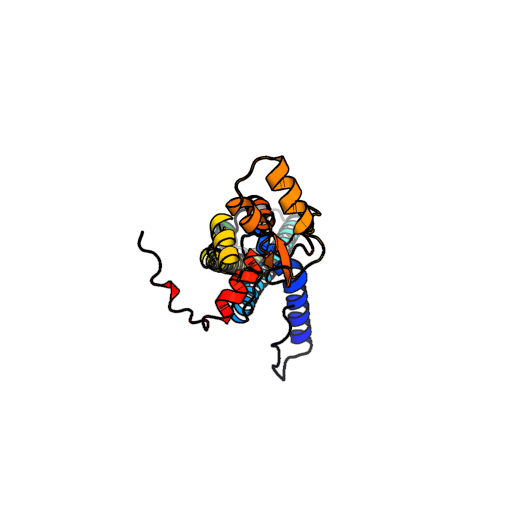 138 ? -19.870 -0.677 39.430 1.00 78.69 138 CYS A CA 1
ATOM 1110 C C . CYS A 1 138 ? -18.457 -1.259 39.234 1.00 78.69 138 CYS A C 1
ATOM 1112 O O . CYS A 1 138 ? -18.276 -2.113 38.368 1.00 78.69 138 CYS A O 1
ATOM 1114 N N . GLU A 1 139 ? -17.471 -0.852 40.042 1.00 84.38 139 GLU A N 1
ATOM 1115 C CA . GLU A 1 139 ? -16.125 -1.445 40.030 1.00 84.38 139 GLU A CA 1
ATOM 1116 C C . GLU A 1 139 ? -16.152 -2.892 40.547 1.00 84.38 139 GLU A C 1
ATOM 1118 O O . GLU A 1 139 ? -15.521 -3.772 39.964 1.00 84.38 139 GLU A O 1
ATOM 1123 N N . ARG A 1 140 ? -16.932 -3.163 41.604 1.00 82.75 140 ARG A N 1
ATOM 1124 C CA . ARG A 1 140 ? -17.075 -4.514 42.175 1.00 82.75 140 ARG A CA 1
ATOM 1125 C C . ARG A 1 140 ? -18.002 -5.402 41.355 1.00 82.75 140 ARG A C 1
ATOM 1127 O O . ARG A 1 140 ? -17.735 -6.591 41.209 1.00 82.75 140 ARG A O 1
ATOM 1134 N N . GLU A 1 141 ? -19.093 -4.836 40.849 1.00 84.38 141 GLU A N 1
ATOM 1135 C CA . GLU A 1 141 ? -20.128 -5.584 40.137 1.00 84.38 141 GLU A CA 1
ATOM 1136 C C . GLU A 1 141 ? -19.725 -5.911 38.691 1.00 84.38 141 GLU A C 1
ATOM 1138 O O . GLU A 1 141 ? -20.028 -6.992 38.190 1.00 84.38 141 GLU A O 1
ATOM 1143 N N . ALA A 1 142 ? -18.996 -5.012 38.021 1.00 82.62 142 ALA A N 1
ATOM 1144 C CA . ALA A 1 142 ? -18.584 -5.182 36.630 1.00 82.62 142 ALA A CA 1
ATOM 1145 C C . ALA A 1 142 ? -17.132 -4.707 36.386 1.00 82.62 142 ALA A C 1
ATOM 1147 O O . ALA A 1 142 ? -16.905 -3.787 35.590 1.00 82.62 142 ALA A O 1
ATOM 1148 N N . PRO A 1 143 ? -16.118 -5.369 36.984 1.00 86.06 143 PRO A N 1
ATOM 1149 C CA . PRO A 1 143 ? -14.717 -4.930 36.919 1.00 86.06 143 PRO A CA 1
ATOM 1150 C C . PRO A 1 143 ? -14.163 -4.884 35.487 1.00 86.06 143 PRO A C 1
ATOM 1152 O O . PRO A 1 143 ? -13.346 -4.032 35.147 1.00 86.06 143 PRO A O 1
ATOM 1155 N N . LEU A 1 144 ? -14.639 -5.776 34.612 1.00 85.94 144 LEU A N 1
ATOM 1156 C CA . LEU A 1 144 ? -14.234 -5.829 33.202 1.00 85.94 144 LEU A CA 1
ATOM 1157 C C . LEU A 1 144 ? -14.694 -4.611 32.391 1.00 85.94 144 LEU A C 1
ATOM 1159 O O . LEU A 1 144 ? -14.046 -4.250 31.411 1.00 85.94 144 LEU A O 1
ATOM 1163 N N . ILE A 1 145 ? -15.824 -4.018 32.773 1.00 83.88 145 ILE A N 1
ATOM 1164 C CA . ILE A 1 145 ? -16.413 -2.852 32.109 1.00 83.88 145 ILE A CA 1
ATOM 1165 C C . ILE A 1 145 ? -15.841 -1.574 32.700 1.00 83.88 145 ILE A C 1
ATOM 1167 O O . ILE A 1 145 ? -15.551 -0.640 31.957 1.00 83.88 145 ILE A O 1
ATOM 1171 N N . TRP A 1 146 ? -15.621 -1.580 34.014 1.00 84.44 146 TRP A N 1
ATOM 1172 C CA . TRP A 1 146 ? -14.938 -0.511 34.719 1.00 84.44 146 TRP A CA 1
ATOM 1173 C C . TRP A 1 146 ? -13.519 -0.285 34.184 1.00 84.44 146 TRP A C 1
ATOM 1175 O O . TRP A 1 146 ? -13.199 0.824 33.802 1.00 84.44 146 TRP A O 1
ATOM 1185 N N . GLY A 1 147 ? -12.699 -1.331 34.022 1.00 85.44 147 GLY A N 1
ATOM 1186 C CA . GLY A 1 147 ? -11.332 -1.196 33.483 1.00 85.44 147 GLY A CA 1
ATOM 1187 C C . GLY A 1 147 ? -11.236 -1.010 31.959 1.00 85.44 147 GLY A C 1
ATOM 1188 O O . GLY A 1 147 ? -10.144 -1.060 31.385 1.00 85.44 147 GLY A O 1
ATOM 1189 N N . PHE A 1 148 ? -12.361 -0.861 31.259 1.00 85.06 148 PHE A N 1
ATOM 1190 C CA . PHE A 1 148 ? -12.372 -0.803 29.800 1.00 85.06 148 PHE A CA 1
ATOM 1191 C C . PHE A 1 148 ? -11.762 0.480 29.198 1.00 85.06 148 PHE A C 1
ATOM 1193 O O . PHE A 1 148 ? -11.095 0.369 28.163 1.00 85.06 148 PHE A O 1
ATOM 1200 N N . PRO A 1 149 ? -11.918 1.682 29.791 1.00 84.19 149 PRO A N 1
ATOM 1201 C CA . PRO A 1 149 ? -11.267 2.896 29.291 1.00 84.19 149 PRO A CA 1
ATOM 1202 C C . PRO A 1 149 ? -9.736 2.791 29.261 1.00 84.19 149 PRO A C 1
ATOM 1204 O O . PRO A 1 149 ? -9.118 3.167 28.261 1.00 84.19 149 PRO A O 1
ATOM 1207 N N . ASP A 1 150 ? -9.129 2.207 30.296 1.00 85.50 150 ASP A N 1
ATOM 1208 C CA . ASP A 1 150 ? -7.682 1.963 30.354 1.00 85.50 150 ASP A CA 1
ATOM 1209 C C . ASP A 1 150 ? -7.238 0.927 29.321 1.00 85.50 150 ASP A C 1
ATOM 1211 O O . ASP A 1 150 ? -6.219 1.095 28.648 1.00 85.50 150 ASP A O 1
ATOM 1215 N N . PHE A 1 151 ? -8.040 -0.120 29.129 1.00 86.38 151 PHE A N 1
ATOM 1216 C CA . PHE A 1 151 ? -7.804 -1.110 28.085 1.00 86.38 151 PHE A CA 1
ATOM 1217 C C . PHE A 1 151 ? -7.841 -0.486 26.677 1.00 86.38 151 PHE A C 1
ATOM 1219 O O . PHE A 1 151 ? -6.985 -0.790 25.841 1.00 86.38 151 PHE A O 1
ATOM 1226 N N . ILE A 1 152 ? -8.791 0.420 26.414 1.00 81.75 152 ILE A N 1
ATOM 1227 C CA . ILE A 1 152 ? -8.856 1.174 25.155 1.00 81.75 152 ILE A CA 1
ATOM 1228 C C . ILE A 1 152 ? -7.605 2.031 24.978 1.00 81.75 152 ILE A C 1
ATOM 1230 O O . ILE A 1 152 ? -6.986 1.974 23.918 1.00 81.75 152 ILE A O 1
ATOM 1234 N N . LEU A 1 153 ? -7.194 2.793 25.993 1.00 83.44 153 LEU A N 1
ATOM 1235 C CA . LEU A 1 153 ? -5.964 3.588 25.917 1.00 83.44 153 LEU A CA 1
ATOM 1236 C C . LEU A 1 153 ? -4.733 2.711 25.657 1.00 83.44 153 LEU A C 1
ATOM 1238 O O . LEU A 1 153 ? -3.883 3.076 24.846 1.00 83.44 153 LEU A O 1
ATOM 1242 N N . GLY A 1 154 ? -4.656 1.548 26.303 1.00 86.94 154 GLY A N 1
ATOM 1243 C CA . GLY A 1 154 ? -3.517 0.640 26.215 1.00 86.94 154 GLY A CA 1
ATOM 1244 C C . GLY A 1 154 ? -3.339 -0.033 24.852 1.00 86.94 154 GLY A C 1
ATOM 1245 O O . GLY A 1 154 ? -2.202 -0.252 24.444 1.00 86.94 154 GLY A O 1
ATOM 1246 N N . LEU A 1 155 ? -4.420 -0.350 24.130 1.00 86.38 155 LEU A N 1
ATOM 1247 C CA . LEU A 1 155 ? -4.347 -1.056 22.838 1.00 86.38 155 LEU A CA 1
ATOM 1248 C C . LEU A 1 155 ? -4.652 -0.165 21.628 1.00 86.38 155 LEU A C 1
ATOM 1250 O O . LEU A 1 155 ? -4.020 -0.300 20.578 1.00 86.38 155 LEU A O 1
ATOM 1254 N N . LEU A 1 156 ? -5.599 0.759 21.767 1.00 82.75 156 LEU A N 1
ATOM 1255 C CA . LEU A 1 156 ? -6.132 1.538 20.655 1.00 82.75 156 LEU A CA 1
ATOM 1256 C C . LEU A 1 156 ? -5.262 2.765 20.319 1.00 82.75 156 LEU A C 1
ATOM 1258 O O . LEU A 1 156 ? -5.196 3.181 19.164 1.00 82.75 156 LEU A O 1
ATOM 1262 N N . CYS A 1 157 ? -4.526 3.320 21.290 1.00 85.75 157 CYS A N 1
ATOM 1263 C CA . CYS A 1 157 ? -3.502 4.331 20.997 1.00 85.75 157 CYS A CA 1
ATOM 1264 C C . CYS A 1 157 ? -2.327 3.740 20.196 1.00 85.75 157 CYS A C 1
ATOM 1266 O O . CYS A 1 157 ? -1.980 4.310 19.159 1.00 85.75 157 CYS A O 1
ATOM 1268 N N . PRO A 1 158 ? -1.726 2.596 20.590 1.00 87.62 158 PRO A N 1
ATOM 1269 C CA . PRO A 1 158 ? -0.716 1.936 19.767 1.00 87.62 158 PRO A CA 1
ATOM 1270 C C . PRO A 1 158 ? -1.207 1.572 18.364 1.00 87.62 158 PRO A C 1
ATOM 1272 O O . PRO A 1 158 ? -0.462 1.766 17.406 1.00 87.62 158 PRO A O 1
ATOM 1275 N N . SER A 1 159 ? -2.451 1.098 18.205 1.00 87.19 159 SER A N 1
ATOM 1276 C CA . SER A 1 159 ? -2.993 0.798 16.872 1.00 87.19 159 SER A CA 1
ATOM 1277 C C . SER A 1 159 ? -3.129 2.053 16.002 1.00 87.19 159 SER A C 1
ATOM 1279 O O . SER A 1 159 ? -2.779 2.018 14.822 1.00 87.19 159 SER A O 1
ATOM 1281 N N . ALA A 1 160 ? -3.546 3.182 16.583 1.00 84.94 160 ALA A N 1
ATOM 1282 C CA . ALA A 1 160 ? -3.591 4.467 15.891 1.00 84.94 160 ALA A CA 1
ATOM 1283 C C . ALA A 1 160 ? -2.187 4.965 15.493 1.00 84.94 160 ALA A C 1
ATOM 1285 O O . ALA A 1 160 ? -1.993 5.437 14.373 1.00 84.94 160 ALA A O 1
ATOM 1286 N N . LEU A 1 161 ? -1.181 4.802 16.360 1.00 88.12 161 LEU A N 1
ATOM 1287 C CA . LEU A 1 161 ? 0.217 5.122 16.043 1.00 88.12 161 LEU A CA 1
ATOM 1288 C C . LEU A 1 161 ? 0.779 4.224 14.928 1.00 88.12 161 LEU A C 1
ATOM 1290 O O . LEU A 1 161 ? 1.473 4.711 14.032 1.00 88.12 161 LEU A O 1
ATOM 1294 N N . LEU A 1 162 ? 0.453 2.929 14.932 1.00 89.94 162 LEU A N 1
ATOM 1295 C CA . LEU A 1 162 ? 0.804 2.006 13.847 1.00 89.94 162 LEU A CA 1
ATOM 1296 C C . LEU A 1 162 ? 0.160 2.417 12.514 1.00 89.94 162 LEU A C 1
ATOM 1298 O O . LEU A 1 162 ? 0.816 2.369 11.476 1.00 89.94 162 LEU A O 1
ATOM 1302 N N . ALA A 1 163 ? -1.086 2.891 12.527 1.00 86.25 163 ALA A N 1
ATOM 1303 C CA . ALA A 1 163 ? -1.751 3.388 11.322 1.00 86.25 163 ALA A CA 1
ATOM 1304 C C . ALA A 1 163 ? -1.130 4.701 10.800 1.00 86.25 163 ALA A C 1
ATOM 1306 O O . ALA A 1 163 ? -0.943 4.871 9.590 1.00 86.25 163 ALA A O 1
ATOM 1307 N N . LEU A 1 164 ? -0.758 5.623 11.698 1.00 86.94 164 LEU A N 1
ATOM 1308 C CA . LEU A 1 164 ? -0.067 6.865 11.332 1.00 86.94 164 LEU A CA 1
ATOM 1309 C C . LEU A 1 164 ? 1.316 6.582 10.737 1.00 86.94 164 LEU A C 1
ATOM 1311 O O . LEU A 1 164 ? 1.645 7.089 9.666 1.00 86.94 164 LEU A O 1
ATOM 1315 N N . THR A 1 165 ? 2.110 5.729 11.388 1.00 89.81 165 THR A N 1
ATOM 1316 C CA . THR A 1 165 ? 3.427 5.323 10.873 1.00 89.81 165 THR A CA 1
ATOM 1317 C C . THR A 1 165 ? 3.310 4.599 9.532 1.00 89.81 165 THR A C 1
ATOM 1319 O O . THR A 1 165 ? 4.071 4.911 8.618 1.00 89.81 165 THR A O 1
ATOM 1322 N N . ALA A 1 166 ? 2.317 3.719 9.354 1.00 91.56 166 ALA A N 1
ATOM 1323 C CA . ALA A 1 166 ? 2.025 3.093 8.066 1.00 91.56 166 ALA A CA 1
ATOM 1324 C C . ALA A 1 166 ? 1.721 4.126 6.969 1.00 91.56 166 ALA A C 1
ATOM 1326 O O . ALA A 1 166 ? 2.281 4.046 5.875 1.00 91.56 166 ALA A O 1
ATOM 1327 N N . SER A 1 167 ? 0.891 5.126 7.274 1.00 89.38 167 SER A N 1
ATOM 1328 C CA . SER A 1 167 ? 0.529 6.200 6.340 1.00 89.38 167 SER A CA 1
ATOM 1329 C C . SER A 1 167 ? 1.746 7.032 5.925 1.00 89.38 167 SER A C 1
ATOM 1331 O O . SER A 1 167 ? 1.929 7.316 4.740 1.00 89.38 167 SER A O 1
ATOM 1333 N N . VAL A 1 168 ? 2.618 7.373 6.881 1.00 91.81 168 VAL A N 1
ATOM 1334 C CA . VAL A 1 168 ? 3.876 8.087 6.616 1.00 91.81 168 VAL A CA 1
ATOM 1335 C C . VAL A 1 168 ? 4.806 7.240 5.748 1.00 91.81 168 VAL A C 1
ATOM 1337 O O . VAL A 1 168 ? 5.286 7.729 4.730 1.00 91.81 168 VAL A O 1
ATOM 1340 N N . LEU A 1 169 ? 5.018 5.963 6.085 1.00 93.25 169 LEU A N 1
ATOM 1341 C CA . LEU A 1 169 ? 5.886 5.066 5.313 1.00 93.25 169 LEU A CA 1
ATOM 1342 C C . LEU A 1 169 ? 5.411 4.904 3.867 1.00 93.25 169 LEU A C 1
ATOM 1344 O O . LEU A 1 169 ? 6.222 5.000 2.947 1.00 93.25 169 LEU A O 1
ATOM 1348 N N . LEU A 1 170 ? 4.108 4.700 3.660 1.00 91.31 170 LEU A N 1
ATOM 1349 C CA . LEU A 1 170 ? 3.522 4.572 2.326 1.00 91.31 170 LEU A CA 1
ATOM 1350 C C . LEU A 1 170 ? 3.637 5.875 1.530 1.00 91.31 170 LEU A C 1
ATOM 1352 O O . LEU A 1 170 ? 3.998 5.841 0.355 1.00 91.31 170 LEU A O 1
ATOM 1356 N N . THR A 1 171 ? 3.406 7.021 2.174 1.00 90.94 171 THR A N 1
ATOM 1357 C CA . THR A 1 171 ? 3.552 8.344 1.549 1.00 90.94 171 THR A CA 1
ATOM 1358 C C . THR A 1 171 ? 5.005 8.609 1.158 1.00 90.94 171 THR A C 1
ATOM 1360 O O . THR A 1 171 ? 5.281 8.978 0.017 1.00 90.94 171 THR A O 1
ATOM 1363 N N . CYS A 1 172 ? 5.956 8.353 2.058 1.00 93.31 172 CYS A N 1
ATOM 1364 C CA . CYS A 1 172 ? 7.384 8.471 1.775 1.00 93.31 172 CYS A CA 1
ATOM 1365 C C . CYS A 1 172 ? 7.815 7.533 0.644 1.00 93.31 172 CYS A C 1
ATOM 1367 O O . CYS A 1 172 ? 8.519 7.971 -0.263 1.00 93.31 172 CYS A O 1
ATOM 1369 N N . ALA A 1 173 ? 7.370 6.272 0.653 1.00 92.00 173 ALA A N 1
ATOM 1370 C CA . ALA A 1 173 ? 7.664 5.321 -0.416 1.00 92.00 173 ALA A CA 1
ATOM 1371 C C . ALA A 1 173 ? 7.118 5.811 -1.761 1.00 92.00 173 ALA A C 1
ATOM 1373 O O . ALA A 1 173 ? 7.823 5.776 -2.766 1.00 92.00 173 ALA A O 1
ATOM 1374 N N . PHE A 1 174 ? 5.891 6.329 -1.777 1.00 89.62 174 PHE A N 1
ATOM 1375 C CA . PHE A 1 174 ? 5.267 6.862 -2.978 1.00 89.62 174 PHE A CA 1
ATOM 1376 C C . PHE A 1 174 ? 5.990 8.099 -3.516 1.00 89.62 174 PHE A C 1
ATOM 1378 O O . PHE A 1 174 ? 6.287 8.163 -4.708 1.00 89.62 174 PHE A O 1
ATOM 1385 N N . HIS A 1 175 ? 6.342 9.051 -2.648 1.00 89.38 175 HIS A N 1
ATOM 1386 C CA . HIS A 1 175 ? 7.154 10.207 -3.028 1.00 89.38 175 HIS A CA 1
ATOM 1387 C C . HIS A 1 175 ? 8.531 9.791 -3.549 1.00 89.38 175 HIS A C 1
ATOM 1389 O O . HIS A 1 175 ? 8.986 10.324 -4.558 1.00 89.38 175 HIS A O 1
ATOM 1395 N N . HIS A 1 176 ? 9.172 8.809 -2.914 1.00 88.94 176 HIS A N 1
ATOM 1396 C CA . HIS A 1 176 ? 10.464 8.290 -3.352 1.00 88.94 176 HIS A CA 1
ATOM 1397 C C . HIS A 1 176 ? 10.370 7.638 -4.740 1.00 88.94 176 HIS A C 1
ATOM 1399 O O . HIS A 1 176 ? 11.175 7.935 -5.621 1.00 88.94 176 HIS A O 1
ATOM 1405 N N . LEU A 1 177 ? 9.362 6.792 -4.973 1.00 86.75 177 LEU A N 1
ATOM 1406 C CA . LEU A 1 177 ? 9.120 6.155 -6.273 1.00 86.75 177 LEU A CA 1
ATOM 1407 C C . LEU A 1 177 ? 8.765 7.180 -7.359 1.00 86.75 177 LEU A C 1
ATOM 1409 O O . LEU A 1 177 ? 9.270 7.079 -8.474 1.00 86.75 177 LEU A O 1
ATOM 1413 N N . ARG A 1 178 ? 7.963 8.203 -7.034 1.00 84.12 178 ARG A N 1
ATOM 1414 C CA . ARG A 1 178 ? 7.677 9.328 -7.942 1.00 84.12 178 ARG A CA 1
ATOM 1415 C C . ARG A 1 178 ? 8.925 10.134 -8.280 1.00 84.12 178 ARG A C 1
ATOM 1417 O O . ARG A 1 178 ? 9.098 10.514 -9.433 1.00 84.12 178 ARG A O 1
ATOM 1424 N N . GLY A 1 179 ? 9.810 10.356 -7.309 1.00 82.56 179 GLY A N 1
ATOM 1425 C CA . GLY A 1 179 ? 11.111 10.972 -7.558 1.00 82.56 179 GLY A CA 1
ATOM 1426 C C . GLY A 1 179 ? 11.915 10.166 -8.577 1.00 82.56 179 GLY A C 1
ATOM 1427 O O . GLY A 1 179 ? 12.426 10.725 -9.545 1.00 82.56 179 GLY A O 1
ATOM 1428 N N . MET A 1 180 ? 11.941 8.838 -8.435 1.00 77.25 180 MET A N 1
ATOM 1429 C CA . MET A 1 180 ? 12.610 7.958 -9.400 1.00 77.25 180 MET A CA 1
ATOM 1430 C C . MET A 1 180 ? 11.961 8.005 -10.793 1.00 77.25 180 MET A C 1
ATOM 1432 O O . MET A 1 180 ? 12.682 8.031 -11.789 1.00 77.25 180 MET A O 1
ATOM 1436 N N . ALA A 1 181 ? 10.626 8.066 -10.869 1.00 70.88 181 ALA A N 1
ATOM 1437 C CA . ALA A 1 181 ? 9.892 8.206 -12.129 1.00 70.88 181 ALA A CA 1
ATOM 1438 C C . ALA A 1 181 ? 10.187 9.541 -12.834 1.00 70.88 181 ALA A C 1
ATOM 1440 O O . ALA A 1 181 ? 10.369 9.562 -14.043 1.00 70.88 181 ALA A O 1
ATOM 1441 N N . SER A 1 182 ? 10.288 10.643 -12.084 1.00 58.97 182 SER A N 1
ATOM 1442 C CA . SER A 1 182 ? 10.554 11.979 -12.633 1.00 58.97 182 SER A CA 1
ATOM 1443 C C . SER A 1 182 ? 12.018 12.206 -13.024 1.00 58.97 182 SER A C 1
ATOM 1445 O O . SER A 1 182 ? 12.295 13.081 -13.840 1.00 58.97 182 SER A O 1
ATOM 1447 N N . THR A 1 183 ? 12.964 11.473 -12.425 1.00 56.53 183 THR A N 1
ATOM 1448 C CA . THR A 1 183 ? 14.408 11.671 -12.671 1.00 56.53 183 THR A CA 1
ATOM 1449 C C . THR A 1 183 ? 14.886 10.938 -13.926 1.00 56.53 183 THR A C 1
ATOM 1451 O O . THR A 1 183 ? 15.916 11.289 -14.499 1.00 56.53 183 THR A O 1
ATOM 1454 N N . ARG A 1 184 ? 14.143 9.927 -14.387 1.00 50.56 184 ARG A N 1
ATOM 1455 C CA . ARG A 1 184 ? 14.350 9.362 -15.719 1.00 50.56 184 ARG A CA 1
ATOM 1456 C C . ARG A 1 184 ? 13.464 10.149 -16.672 1.00 50.56 184 ARG A C 1
ATOM 1458 O O . ARG A 1 184 ? 12.249 10.020 -16.552 1.00 50.56 184 ARG A O 1
ATOM 1465 N N . PRO A 1 185 ? 14.020 10.949 -17.601 1.00 43.44 185 PRO A N 1
ATOM 1466 C CA . PRO A 1 185 ? 13.191 11.483 -18.661 1.00 43.44 185 PRO A CA 1
ATOM 1467 C C . PRO A 1 185 ? 12.489 10.285 -19.293 1.00 43.44 185 PRO A C 1
ATOM 1469 O O . PRO A 1 185 ? 13.133 9.280 -19.617 1.00 43.44 185 PRO A O 1
ATOM 1472 N N . SER A 1 186 ? 11.167 10.363 -19.423 1.00 46.56 186 SER A N 1
ATOM 1473 C CA . SER A 1 186 ? 10.470 9.598 -20.438 1.00 46.56 186 SER A CA 1
ATOM 1474 C C . SER A 1 186 ? 11.091 10.051 -21.746 1.00 46.56 186 SER A C 1
ATOM 1476 O O . SER A 1 186 ? 10.641 11.021 -22.354 1.00 46.56 186 SER A O 1
ATOM 1478 N N . VAL A 1 187 ? 12.199 9.428 -22.140 1.00 47.59 187 VAL A N 1
ATOM 1479 C CA . VAL A 1 187 ? 12.700 9.590 -23.485 1.00 47.59 187 VAL A CA 1
ATOM 1480 C C . VAL A 1 187 ? 11.696 8.819 -24.321 1.00 47.59 187 VAL A C 1
ATOM 1482 O O . VAL A 1 187 ? 11.880 7.651 -24.648 1.00 47.59 187 VAL A O 1
ATOM 1485 N N . VAL A 1 188 ? 10.577 9.480 -24.612 1.00 47.12 188 VAL A N 1
ATOM 1486 C CA . VAL A 1 188 ? 9.909 9.311 -25.886 1.00 47.12 188 VAL A CA 1
ATOM 1487 C C . VAL A 1 188 ? 10.987 9.735 -26.871 1.00 47.12 188 VAL A C 1
ATOM 1489 O O . VAL A 1 188 ? 11.144 10.911 -27.184 1.00 47.12 188 VAL A O 1
ATOM 1492 N N . VAL A 1 189 ? 11.873 8.797 -27.207 1.00 54.88 189 VAL A N 1
ATOM 1493 C CA . VAL A 1 189 ? 12.795 8.978 -28.314 1.00 54.88 189 VAL A CA 1
ATOM 1494 C C . VAL A 1 189 ? 11.848 9.092 -29.490 1.00 54.88 189 VAL A C 1
ATOM 1496 O O . VAL A 1 189 ? 11.248 8.090 -29.876 1.00 54.88 189 VAL A O 1
ATOM 1499 N N . SER A 1 190 ? 11.631 10.322 -29.969 1.00 58.69 190 SER A N 1
ATOM 1500 C CA . SER A 1 190 ? 10.950 10.546 -31.243 1.00 58.69 190 SER A CA 1
ATOM 1501 C C . SER A 1 190 ? 11.584 9.586 -32.245 1.00 58.69 190 SER A C 1
ATOM 1503 O O . SER A 1 190 ? 12.812 9.430 -32.238 1.00 58.69 190 SER A O 1
ATOM 1505 N N . SER A 1 191 ? 10.776 8.907 -33.060 1.00 62.44 191 SER A N 1
ATOM 1506 C CA . SER A 1 191 ? 11.266 8.013 -34.119 1.00 62.44 191 SER A CA 1
ATOM 1507 C C . SER A 1 191 ? 12.382 8.683 -34.932 1.00 62.44 191 SER A C 1
ATOM 1509 O O . SER A 1 191 ? 13.354 8.029 -35.295 1.00 62.44 191 SER A O 1
ATOM 1511 N N . GLU A 1 192 ? 12.332 10.008 -35.071 1.00 65.25 192 GLU A N 1
ATOM 1512 C CA . GLU A 1 192 ? 13.360 10.876 -35.654 1.00 65.25 192 GLU A CA 1
ATOM 1513 C C . GLU A 1 192 ? 14.758 10.714 -35.028 1.00 65.25 192 GLU A C 1
ATOM 1515 O O . GLU A 1 192 ? 15.739 10.556 -35.751 1.00 65.25 192 GLU A O 1
ATOM 1520 N N . VAL A 1 193 ? 14.872 10.693 -33.696 1.00 69.31 193 VAL A N 1
ATOM 1521 C CA . VAL A 1 193 ? 16.162 10.561 -32.989 1.00 69.31 193 VAL A CA 1
ATOM 1522 C C . VAL A 1 193 ? 16.718 9.142 -33.132 1.00 69.31 193 VAL A C 1
ATOM 1524 O O . VAL A 1 193 ? 17.927 8.950 -33.275 1.00 69.31 193 VAL A O 1
ATOM 1527 N N . LEU A 1 194 ? 15.841 8.132 -33.124 1.00 73.25 194 LEU A N 1
ATOM 1528 C CA . LEU A 1 194 ? 16.239 6.744 -33.367 1.00 73.25 194 LEU A CA 1
ATOM 1529 C C . LEU A 1 194 ? 16.728 6.561 -34.807 1.00 73.25 194 LEU A C 1
ATOM 1531 O O . LEU A 1 194 ? 17.758 5.921 -35.023 1.00 73.25 194 LEU A O 1
ATOM 1535 N N . ILE A 1 195 ? 16.024 7.151 -35.776 1.00 75.88 195 ILE A N 1
ATOM 1536 C CA . ILE A 1 195 ? 16.429 7.166 -37.181 1.00 75.88 195 ILE A CA 1
ATOM 1537 C C . ILE A 1 195 ? 17.791 7.849 -37.307 1.00 75.88 195 ILE A C 1
ATOM 1539 O O . ILE A 1 195 ? 18.685 7.267 -37.915 1.00 75.88 195 ILE A O 1
ATOM 1543 N N . GLU A 1 196 ? 18.004 9.013 -36.689 1.00 77.50 196 GLU A N 1
ATOM 1544 C CA . GLU A 1 196 ? 19.287 9.725 -36.737 1.00 77.50 196 GLU A CA 1
ATOM 1545 C C . GLU A 1 196 ? 20.452 8.878 -36.191 1.00 77.50 196 GLU A C 1
ATOM 1547 O O . GLU A 1 196 ? 21.520 8.807 -36.801 1.00 77.50 196 GLU A O 1
ATOM 1552 N N . GLU A 1 197 ? 20.258 8.178 -35.071 1.00 76.69 197 GLU A N 1
ATOM 1553 C CA . GLU A 1 197 ? 21.286 7.293 -34.508 1.00 76.69 197 GLU A CA 1
ATOM 1554 C C . GLU A 1 197 ? 21.543 6.054 -35.373 1.00 76.69 197 GLU A C 1
ATOM 1556 O O . GLU A 1 197 ? 22.692 5.642 -35.559 1.00 76.69 197 GLU A O 1
ATOM 1561 N N . VAL A 1 198 ? 20.498 5.478 -35.968 1.00 78.50 198 VAL A N 1
ATOM 1562 C CA . VAL A 1 198 ? 20.640 4.390 -36.944 1.00 78.50 198 VAL A CA 1
ATOM 1563 C C . VAL A 1 198 ? 21.391 4.889 -38.182 1.00 78.50 198 VAL A C 1
ATOM 1565 O O . VAL A 1 198 ? 22.261 4.179 -38.684 1.00 78.50 198 VAL A O 1
ATOM 1568 N N . CYS A 1 199 ? 21.170 6.131 -38.618 1.00 79.62 199 CYS A N 1
ATOM 1569 C CA . CYS A 1 199 ? 21.874 6.740 -39.750 1.00 79.62 199 CYS A CA 1
ATOM 1570 C C . CYS A 1 199 ? 23.385 6.884 -39.535 1.00 79.62 199 CYS A C 1
ATOM 1572 O O . CYS A 1 199 ? 24.141 6.882 -40.507 1.00 79.62 199 CYS A O 1
ATOM 1574 N N . LYS A 1 200 ? 23.836 6.975 -38.277 1.00 78.88 200 LYS A N 1
ATOM 1575 C CA . LYS A 1 200 ? 25.263 7.050 -37.914 1.00 78.88 200 LYS A CA 1
ATOM 1576 C C . LYS A 1 200 ? 25.985 5.710 -38.057 1.00 78.88 200 LYS A C 1
ATOM 1578 O O . LYS A 1 200 ? 27.214 5.674 -37.999 1.00 78.88 200 LYS A O 1
ATOM 1583 N N . THR A 1 201 ? 25.259 4.600 -38.219 1.00 77.81 201 THR A N 1
ATOM 1584 C CA . THR A 1 201 ? 25.890 3.314 -38.549 1.00 77.81 201 THR A CA 1
ATOM 1585 C C . THR A 1 201 ? 26.522 3.379 -39.945 1.00 77.81 201 THR A C 1
ATOM 1587 O O . THR A 1 201 ? 25.980 4.050 -40.824 1.00 77.81 201 THR A O 1
ATOM 1590 N N . PRO A 1 202 ? 27.681 2.740 -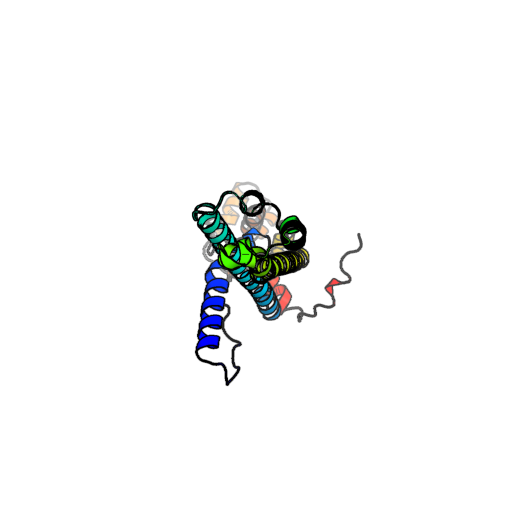40.171 1.00 77.62 202 PRO A N 1
ATOM 1591 C CA . PRO A 1 202 ? 28.270 2.704 -41.501 1.00 77.62 202 PRO A CA 1
ATOM 1592 C C . PRO A 1 202 ? 27.334 1.964 -42.458 1.00 77.62 202 PRO A C 1
ATOM 1594 O O . PRO A 1 202 ? 26.734 0.952 -42.089 1.00 77.62 202 PRO A O 1
ATOM 1597 N N . LEU A 1 203 ? 27.218 2.497 -43.672 1.00 80.88 203 LEU A N 1
ATOM 1598 C CA . LEU A 1 203 ? 26.564 1.802 -44.772 1.00 80.88 203 LEU A CA 1
ATOM 1599 C C . LEU A 1 203 ? 27.451 0.624 -45.176 1.00 80.88 203 LEU A C 1
ATOM 1601 O O . LEU A 1 203 ? 28.677 0.752 -45.197 1.00 80.88 203 LEU A O 1
ATOM 1605 N N . LEU A 1 204 ? 26.826 -0.512 -45.445 1.00 78.12 204 LEU A N 1
ATOM 1606 C CA . LEU A 1 204 ? 27.497 -1.720 -45.900 1.00 78.12 204 LEU A CA 1
ATOM 1607 C C . LEU A 1 204 ? 27.080 -1.996 -47.341 1.00 78.12 204 LEU A C 1
ATOM 1609 O O . LEU A 1 204 ? 25.890 -1.922 -47.660 1.00 78.12 204 LEU A O 1
ATOM 1613 N N . ASP A 1 205 ? 28.062 -2.333 -48.172 1.00 71.25 205 ASP A N 1
ATOM 1614 C CA . ASP A 1 205 ? 27.830 -2.826 -49.524 1.00 71.25 205 ASP A CA 1
ATOM 1615 C C . ASP A 1 205 ? 27.677 -4.355 -49.446 1.00 71.25 205 ASP A C 1
ATOM 1617 O O . ASP A 1 205 ? 28.590 -5.053 -49.003 1.00 71.25 205 ASP A O 1
ATOM 1621 N N . ASN A 1 206 ? 26.479 -4.833 -49.793 1.00 66.12 206 ASN A N 1
ATOM 1622 C CA . ASN A 1 206 ? 26.061 -6.232 -49.942 1.00 66.12 206 ASN A CA 1
ATOM 1623 C C . ASN A 1 206 ? 26.581 -7.271 -48.906 1.00 66.12 206 ASN A C 1
ATOM 1625 O O . ASN A 1 206 ? 27.442 -8.097 -49.217 1.00 66.12 206 ASN A O 1
ATOM 1629 N N . PRO A 1 207 ? 26.043 -7.286 -47.672 1.00 62.47 207 PRO A N 1
ATOM 1630 C CA . PRO A 1 207 ? 26.325 -8.330 -46.686 1.00 62.47 207 PRO A CA 1
ATOM 1631 C C . PRO A 1 207 ? 25.242 -9.427 -46.567 1.00 62.47 207 PRO A C 1
ATOM 1633 O O . PRO A 1 207 ? 25.369 -10.271 -45.678 1.00 62.47 207 PRO A O 1
ATOM 1636 N N . GLY A 1 208 ? 24.165 -9.415 -47.366 1.00 61.00 208 GLY A N 1
ATOM 1637 C CA . GLY A 1 208 ? 23.021 -10.324 -47.188 1.00 61.00 208 GLY A CA 1
ATOM 1638 C C . GLY A 1 208 ? 22.301 -10.682 -48.489 1.00 61.00 208 GLY A C 1
ATOM 1639 O O . GLY A 1 208 ? 22.205 -9.855 -49.384 1.00 61.00 208 GLY A O 1
ATOM 1640 N N . GLU A 1 209 ? 21.794 -11.916 -48.574 1.00 71.00 209 GLU A N 1
ATOM 1641 C CA . GLU A 1 209 ? 21.167 -12.464 -49.791 1.00 71.00 209 GLU A CA 1
ATOM 1642 C C . GLU A 1 209 ? 19.791 -11.830 -50.089 1.00 71.00 209 GLU A C 1
ATOM 1644 O O . GLU A 1 209 ? 19.492 -11.549 -51.245 1.00 71.00 209 GLU A O 1
ATOM 1649 N N . GLU A 1 210 ? 18.982 -11.528 -49.061 1.00 83.38 210 GLU A N 1
ATOM 1650 C CA . GLU A 1 210 ? 17.641 -10.931 -49.204 1.00 83.38 210 GLU A CA 1
ATOM 1651 C C . GLU A 1 210 ? 17.291 -10.023 -48.012 1.00 83.38 210 GLU A C 1
ATOM 1653 O O . GLU A 1 210 ? 17.602 -10.326 -46.852 1.00 83.38 210 GLU A O 1
ATOM 1658 N N . CYS A 1 211 ? 16.619 -8.892 -48.256 1.00 87.19 211 CYS A N 1
ATOM 1659 C CA . CYS A 1 211 ? 16.169 -8.017 -47.173 1.00 87.19 211 CYS A CA 1
ATOM 1660 C C . CYS A 1 211 ? 14.831 -8.494 -46.602 1.00 87.19 211 CYS A C 1
ATOM 1662 O O . CYS A 1 211 ? 13.812 -8.454 -47.276 1.00 87.19 211 CYS A O 1
ATOM 1664 N N . ALA A 1 212 ? 14.772 -8.823 -45.311 1.00 87.75 212 ALA A N 1
ATOM 1665 C CA . ALA A 1 212 ? 13.545 -9.335 -44.685 1.00 87.75 212 ALA A CA 1
ATOM 1666 C C . ALA A 1 212 ? 12.377 -8.321 -44.552 1.00 87.75 212 ALA A C 1
ATOM 1668 O O . ALA A 1 212 ? 11.328 -8.683 -44.025 1.00 87.75 212 ALA A O 1
ATOM 1669 N N . ILE A 1 213 ? 12.541 -7.060 -44.982 1.00 87.69 213 ILE A N 1
ATOM 1670 C CA . ILE A 1 213 ? 11.450 -6.064 -45.016 1.00 87.69 213 ILE A CA 1
ATOM 1671 C C . ILE A 1 213 ? 10.779 -6.030 -46.393 1.00 87.69 213 ILE A C 1
ATOM 1673 O O . ILE A 1 213 ? 9.555 -6.076 -46.466 1.00 87.69 213 ILE A O 1
ATOM 1677 N N . CYS A 1 214 ? 11.560 -5.915 -47.471 1.00 86.25 214 CYS A N 1
ATOM 1678 C CA . CYS A 1 214 ? 11.034 -5.834 -48.838 1.00 86.25 214 CYS A CA 1
ATOM 1679 C C . CYS A 1 214 ? 11.070 -7.168 -49.592 1.00 86.25 214 CYS A C 1
ATOM 1681 O O . CYS A 1 214 ? 10.431 -7.270 -50.631 1.00 86.25 214 CYS A O 1
ATOM 1683 N N . LEU A 1 215 ? 11.766 -8.173 -49.057 1.00 85.25 215 LEU A N 1
ATOM 1684 C CA . LEU A 1 215 ? 11.995 -9.490 -49.658 1.00 85.25 215 LEU A CA 1
ATOM 1685 C C . LEU A 1 21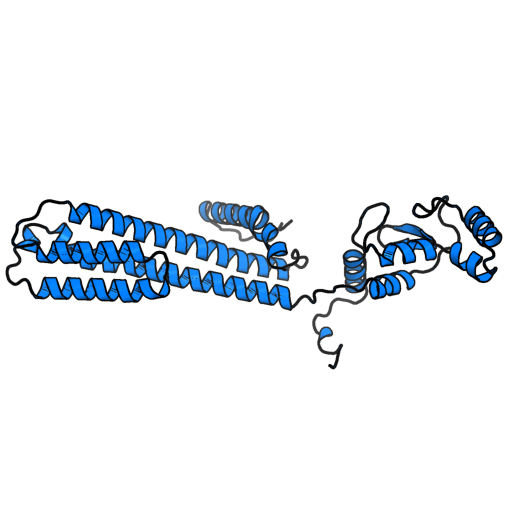5 ? 12.716 -9.426 -51.011 1.00 85.25 215 LEU A C 1
ATOM 1687 O O . LEU A 1 215 ? 12.499 -10.280 -51.859 1.00 85.25 215 LEU A O 1
ATOM 1691 N N . LEU A 1 216 ? 13.549 -8.399 -51.210 1.00 82.38 216 LEU A N 1
ATOM 1692 C CA . LEU A 1 216 ? 14.319 -8.193 -52.435 1.00 82.38 216 LEU A CA 1
ATOM 1693 C C . LEU A 1 216 ? 15.822 -8.252 -52.159 1.00 82.38 216 LEU A C 1
ATOM 1695 O O . LEU A 1 216 ? 16.289 -7.858 -51.081 1.00 82.38 216 LEU A O 1
ATOM 1699 N N . SER A 1 217 ? 16.559 -8.695 -53.172 1.00 78.06 217 SER A N 1
ATOM 1700 C CA . SER A 1 217 ? 18.017 -8.588 -53.284 1.00 78.06 217 SER A CA 1
ATOM 1701 C C . SER A 1 217 ? 18.449 -7.249 -53.914 1.00 78.06 217 SER A C 1
ATOM 1703 O O . SER A 1 217 ? 17.635 -6.507 -54.469 1.00 78.06 217 SER A O 1
ATOM 1705 N N . ASP A 1 218 ? 19.745 -6.920 -53.858 1.00 74.75 218 ASP A N 1
ATOM 1706 C CA . ASP A 1 218 ? 20.288 -5.654 -54.398 1.00 74.75 218 ASP A CA 1
ATOM 1707 C C . ASP A 1 218 ? 20.124 -5.509 -55.924 1.00 74.75 218 ASP A C 1
ATOM 1709 O O . ASP A 1 218 ? 20.044 -4.387 -56.451 1.00 74.75 218 ASP A O 1
ATOM 1713 N N . ASP A 1 219 ? 20.052 -6.636 -56.632 1.00 72.00 219 ASP A N 1
ATOM 1714 C CA . ASP A 1 219 ? 19.825 -6.681 -58.075 1.00 72.00 219 ASP A CA 1
ATOM 1715 C C . ASP A 1 219 ? 18.356 -6.396 -58.408 1.00 72.00 219 ASP A C 1
ATOM 1717 O O . ASP A 1 219 ? 18.057 -5.609 -59.308 1.00 72.00 219 ASP A O 1
ATOM 1721 N N . GLU A 1 220 ? 17.431 -6.949 -57.625 1.00 71.88 220 GLU A N 1
ATOM 1722 C CA . GLU A 1 220 ? 15.991 -6.764 -57.818 1.00 71.88 220 GLU A CA 1
ATOM 1723 C C . GLU A 1 220 ? 15.527 -5.356 -57.434 1.00 71.88 220 GLU A C 1
ATOM 1725 O O . GLU A 1 220 ? 14.713 -4.767 -58.147 1.00 71.88 220 GLU A O 1
ATOM 1730 N N . VAL A 1 221 ? 16.089 -4.762 -56.372 1.00 72.69 221 VAL A N 1
ATOM 1731 C CA . VAL A 1 221 ? 15.794 -3.369 -55.980 1.00 72.69 221 VAL A CA 1
ATOM 1732 C C . VAL A 1 221 ? 16.105 -2.396 -57.119 1.00 72.69 221 VAL A C 1
ATOM 1734 O O . VAL A 1 221 ? 15.361 -1.440 -57.342 1.00 72.69 221 VAL A O 1
ATOM 1737 N N . ALA A 1 222 ? 17.168 -2.650 -57.883 1.00 68.19 222 ALA A N 1
ATOM 1738 C CA . ALA A 1 222 ? 17.525 -1.805 -59.013 1.00 68.19 222 ALA A CA 1
ATOM 1739 C C . ALA A 1 222 ? 16.578 -1.955 -60.198 1.00 68.19 222 ALA A C 1
ATOM 1741 O O . ALA A 1 222 ? 16.228 -0.956 -60.822 1.00 68.19 222 ALA A O 1
ATOM 1742 N N . VAL A 1 223 ? 16.124 -3.175 -60.481 1.00 66.62 223 VAL A N 1
ATOM 1743 C CA . VAL A 1 223 ? 15.128 -3.421 -61.528 1.00 66.62 223 VAL A CA 1
ATOM 1744 C C . VAL A 1 223 ? 13.808 -2.729 -61.182 1.00 66.62 223 VAL A C 1
ATOM 1746 O O . VAL A 1 223 ? 13.249 -2.038 -62.034 1.00 66.62 223 VAL A O 1
ATOM 1749 N N . VAL A 1 224 ? 13.346 -2.841 -59.931 1.00 68.25 224 VAL A N 1
ATOM 1750 C CA . VAL A 1 224 ? 12.108 -2.192 -59.468 1.00 68.25 224 VAL A CA 1
ATOM 1751 C C . VAL A 1 224 ? 12.228 -0.672 -59.551 1.00 68.25 224 VAL A C 1
ATOM 1753 O O . VAL A 1 224 ? 11.385 -0.027 -60.171 1.00 68.25 224 VAL A O 1
ATOM 1756 N N . ALA A 1 225 ? 13.305 -0.092 -59.021 1.00 67.25 225 ALA A N 1
ATOM 1757 C CA . ALA A 1 225 ? 13.499 1.354 -59.036 1.00 67.25 225 ALA A CA 1
ATOM 1758 C C . ALA A 1 225 ? 13.593 1.927 -60.465 1.00 67.25 225 ALA A C 1
ATOM 1760 O O . ALA A 1 225 ? 13.005 2.973 -60.740 1.00 67.25 225 ALA A O 1
ATOM 1761 N N . VAL A 1 226 ? 14.247 1.217 -61.393 1.00 63.91 226 VAL A N 1
ATOM 1762 C CA . VAL A 1 226 ? 14.289 1.592 -62.819 1.00 63.91 226 VAL A CA 1
ATOM 1763 C C . VAL A 1 226 ? 12.907 1.470 -63.469 1.00 63.91 226 VAL A C 1
ATOM 1765 O O . VAL A 1 226 ? 12.522 2.341 -64.247 1.00 63.91 226 VAL A O 1
ATOM 1768 N N . SER A 1 227 ? 12.134 0.431 -63.135 1.00 67.19 227 SER A N 1
ATOM 1769 C CA . SER A 1 227 ? 10.776 0.243 -63.667 1.00 67.19 227 SER A CA 1
ATOM 1770 C C . SER A 1 227 ? 9.768 1.285 -63.162 1.00 67.19 227 SER A C 1
ATOM 1772 O O . SER A 1 227 ? 8.843 1.641 -63.887 1.00 67.19 227 SER A O 1
ATOM 1774 N N . GLU A 1 228 ? 9.979 1.824 -61.958 1.00 70.69 228 GLU A N 1
ATOM 1775 C CA . GLU A 1 228 ? 9.170 2.894 -61.360 1.00 70.69 228 GLU A CA 1
ATOM 1776 C C . GLU A 1 228 ? 9.644 4.309 -61.749 1.00 70.69 228 GLU A C 1
ATOM 1778 O O . GLU A 1 228 ? 9.039 5.296 -61.335 1.00 70.69 228 GLU A O 1
ATOM 1783 N N . GLY A 1 229 ? 10.697 4.429 -62.568 1.00 68.06 229 GLY A N 1
ATOM 1784 C CA . GLY A 1 229 ? 11.199 5.712 -63.068 1.00 68.06 229 GLY A CA 1
ATOM 1785 C C . GLY A 1 229 ? 12.035 6.521 -62.069 1.00 68.06 229 GLY A C 1
ATOM 1786 O O . GLY A 1 229 ? 12.151 7.735 -62.234 1.00 68.06 229 GLY A O 1
ATOM 1787 N N . HIS A 1 230 ? 12.620 5.886 -61.046 1.00 70.06 230 HIS A N 1
ATOM 1788 C CA . HIS A 1 230 ? 13.525 6.553 -60.102 1.00 70.06 230 HIS A CA 1
ATOM 1789 C C . HIS A 1 230 ? 14.892 6.870 -60.737 1.00 70.06 230 HIS A C 1
ATOM 1791 O O . HIS A 1 230 ? 15.409 6.113 -61.563 1.00 70.06 230 HIS A O 1
ATOM 1797 N N . GLU A 1 231 ? 15.512 7.986 -60.334 1.00 60.28 231 GLU A N 1
ATOM 1798 C CA . GLU A 1 231 ? 16.847 8.366 -60.808 1.00 60.28 231 GLU A CA 1
ATOM 1799 C C . GLU A 1 231 ? 17.923 7.385 -60.303 1.00 60.28 231 GLU A C 1
ATOM 1801 O O . GLU A 1 231 ? 17.818 6.820 -59.216 1.00 60.28 231 GLU A O 1
ATOM 1806 N N . VAL A 1 232 ? 19.027 7.233 -61.048 1.00 59.12 232 VAL A N 1
ATOM 1807 C CA . VAL A 1 232 ? 20.146 6.317 -60.713 1.00 59.12 232 VAL A CA 1
ATOM 1808 C C . VAL A 1 232 ? 20.686 6.537 -59.287 1.00 59.12 232 VAL A C 1
ATOM 1810 O O . VAL A 1 232 ? 21.115 5.598 -58.623 1.00 59.12 232 VAL A O 1
ATOM 1813 N N . ARG A 1 233 ? 20.611 7.772 -58.776 1.00 58.41 233 ARG A N 1
ATOM 1814 C CA . ARG A 1 233 ? 21.049 8.130 -57.416 1.00 58.41 233 ARG A CA 1
ATOM 1815 C C . ARG A 1 233 ? 20.158 7.532 -56.321 1.00 58.41 233 ARG A C 1
ATOM 1817 O O . ARG A 1 233 ? 20.666 7.223 -55.244 1.00 58.41 233 ARG A O 1
ATOM 1824 N N . ASP A 1 234 ? 18.868 7.354 -56.595 1.00 61.50 234 ASP A N 1
ATOM 1825 C CA . ASP A 1 234 ? 17.908 6.747 -55.668 1.00 61.50 234 ASP A CA 1
ATOM 1826 C C . ASP A 1 234 ? 18.056 5.221 -55.647 1.00 61.50 234 ASP A C 1
ATOM 1828 O O . ASP A 1 234 ? 17.956 4.598 -54.586 1.00 61.50 234 ASP A O 1
ATOM 1832 N N . VAL A 1 235 ? 18.406 4.629 -56.795 1.00 64.50 235 VAL A N 1
ATOM 1833 C CA . VAL A 1 235 ? 18.749 3.202 -56.920 1.00 64.50 235 VAL A CA 1
ATOM 1834 C C . VAL A 1 235 ? 19.933 2.844 -56.019 1.00 64.50 235 VAL A C 1
ATOM 1836 O O . VAL A 1 235 ? 19.870 1.889 -55.242 1.00 64.50 235 VAL A O 1
ATOM 1839 N N . ASP A 1 236 ? 20.998 3.647 -56.061 1.00 65.81 236 ASP A N 1
ATOM 1840 C CA . ASP A 1 236 ? 22.195 3.428 -55.243 1.00 65.81 236 ASP A CA 1
ATOM 1841 C C . ASP A 1 236 ? 21.943 3.639 -53.743 1.00 65.81 236 ASP A C 1
ATOM 1843 O O . ASP A 1 236 ? 22.644 3.064 -52.912 1.00 65.81 236 ASP A O 1
ATOM 1847 N N . ALA A 1 237 ? 20.950 4.447 -53.362 1.00 65.69 237 ALA A N 1
ATOM 1848 C CA . ALA A 1 237 ? 20.529 4.575 -51.967 1.00 65.69 237 ALA A CA 1
ATOM 1849 C C . ALA A 1 237 ? 19.713 3.357 -51.497 1.00 65.69 237 ALA A C 1
ATOM 1851 O O . ALA A 1 237 ? 19.842 2.946 -50.340 1.00 65.69 237 ALA A O 1
ATOM 1852 N N . GLY A 1 238 ? 18.918 2.760 -52.392 1.00 64.75 238 GLY A N 1
ATOM 1853 C CA . GLY A 1 238 ? 18.123 1.555 -52.140 1.00 64.75 238 GLY A CA 1
ATOM 1854 C C . GLY A 1 238 ? 18.954 0.292 -51.901 1.00 64.75 238 GLY A C 1
ATOM 1855 O O . GLY A 1 238 ? 18.517 -0.577 -51.155 1.00 64.75 238 GLY A O 1
ATOM 1856 N N . ARG A 1 239 ? 20.170 0.221 -52.457 1.00 73.06 239 ARG A N 1
ATOM 1857 C CA . ARG A 1 239 ? 21.094 -0.924 -52.323 1.00 73.06 239 ARG A CA 1
ATOM 1858 C C . ARG A 1 239 ? 21.941 -0.931 -51.053 1.00 73.06 239 ARG A C 1
ATOM 1860 O O . ARG A 1 239 ? 22.606 -1.915 -50.755 1.00 73.06 239 ARG A O 1
ATOM 1867 N N . LYS A 1 240 ? 21.987 0.170 -50.302 1.00 83.94 240 LYS A N 1
ATOM 1868 C CA . LYS A 1 240 ? 22.879 0.254 -49.139 1.00 83.94 240 LYS A CA 1
ATOM 1869 C C . LYS A 1 240 ? 22.249 -0.381 -47.917 1.00 83.94 240 LYS A C 1
ATOM 1871 O O . LYS A 1 240 ? 21.089 -0.120 -47.608 1.00 83.94 240 LYS A O 1
ATOM 1876 N N . TRP A 1 241 ? 23.045 -1.129 -47.164 1.00 87.38 241 TRP A N 1
ATOM 1877 C CA . TRP A 1 241 ? 22.577 -1.859 -45.992 1.00 87.38 241 TRP A CA 1
ATOM 1878 C C . TRP A 1 241 ? 22.969 -1.180 -44.685 1.00 87.38 241 TRP A C 1
ATOM 1880 O O . TRP A 1 241 ? 24.017 -0.539 -44.573 1.00 87.38 241 TRP A O 1
ATOM 1890 N N . ARG A 1 242 ? 22.141 -1.374 -43.656 1.00 86.69 242 ARG A N 1
ATOM 1891 C CA . ARG A 1 242 ? 22.435 -1.008 -42.269 1.00 86.69 242 ARG A CA 1
ATOM 1892 C C . ARG A 1 242 ? 22.302 -2.203 -41.347 1.00 86.69 242 ARG A C 1
ATOM 1894 O O . ARG A 1 242 ? 21.350 -2.974 -41.435 1.00 86.69 242 ARG A O 1
ATOM 1901 N N . SER A 1 243 ? 23.242 -2.301 -40.411 1.00 86.38 243 SER A N 1
ATOM 1902 C CA . SER A 1 243 ? 23.206 -3.284 -39.332 1.00 86.38 243 SER A CA 1
ATOM 1903 C C . SER A 1 243 ? 22.651 -2.667 -38.050 1.00 86.38 243 SER A C 1
ATOM 1905 O O . SER A 1 243 ? 23.096 -1.605 -37.603 1.00 86.38 243 SER A O 1
ATOM 1907 N N . LEU A 1 244 ? 21.698 -3.357 -37.428 1.00 86.62 244 LEU A N 1
ATOM 1908 C CA . LEU A 1 244 ? 21.176 -3.010 -36.107 1.00 86.62 244 LEU A CA 1
ATOM 1909 C C . LEU A 1 244 ? 22.102 -3.521 -34.982 1.00 86.62 244 LEU A C 1
ATOM 1911 O O . LEU A 1 244 ? 22.968 -4.364 -35.207 1.00 86.62 244 LEU A O 1
ATOM 1915 N N . PRO A 1 245 ? 21.927 -3.086 -33.718 1.00 83.50 245 PRO A N 1
ATOM 1916 C CA . PRO A 1 245 ? 22.712 -3.595 -32.587 1.00 83.50 245 PRO A CA 1
ATOM 1917 C C . PRO A 1 245 ? 22.559 -5.105 -32.339 1.00 83.50 245 PRO A C 1
ATOM 1919 O O . PRO A 1 245 ? 23.433 -5.703 -31.717 1.00 83.50 245 PRO A O 1
ATOM 1922 N N . CYS A 1 246 ? 21.468 -5.710 -32.823 1.00 85.75 246 CYS A N 1
ATOM 1923 C CA . CYS A 1 246 ? 21.241 -7.158 -32.844 1.00 85.75 246 CYS A CA 1
ATOM 1924 C C . CYS A 1 246 ? 21.901 -7.880 -34.030 1.00 85.75 246 CYS A C 1
ATOM 1926 O O . CYS A 1 246 ? 21.686 -9.076 -34.176 1.00 85.75 246 CYS A O 1
ATOM 1928 N N . LEU A 1 247 ? 22.683 -7.173 -34.854 1.00 86.12 247 LEU A N 1
ATOM 1929 C CA . LEU A 1 247 ? 23.396 -7.660 -36.042 1.00 86.12 247 LEU A CA 1
ATOM 1930 C C . LEU A 1 247 ? 22.522 -8.026 -37.251 1.00 86.12 247 LEU A C 1
ATOM 1932 O O . LEU A 1 247 ? 23.066 -8.363 -38.296 1.00 86.12 247 LEU A O 1
ATOM 1936 N N . HIS A 1 248 ? 21.199 -7.889 -37.164 1.00 89.19 248 HIS A N 1
ATOM 1937 C CA . HIS A 1 248 ? 20.332 -8.012 -38.336 1.00 89.19 248 HIS A CA 1
ATOM 1938 C C . HIS A 1 248 ? 20.543 -6.860 -39.326 1.00 89.19 248 HIS A C 1
ATOM 1940 O O . HIS A 1 248 ? 20.770 -5.716 -38.917 1.00 89.19 248 HIS A O 1
ATOM 1946 N N . LEU A 1 249 ? 20.447 -7.188 -40.614 1.00 88.31 249 LEU A N 1
ATOM 1947 C CA . LEU A 1 249 ? 20.777 -6.333 -41.751 1.00 88.31 249 LEU A CA 1
ATOM 1948 C C . LEU A 1 249 ? 19.524 -6.044 -42.580 1.00 88.31 249 LEU A C 1
ATOM 1950 O O . LEU A 1 249 ? 18.731 -6.946 -42.840 1.00 88.31 249 LEU A O 1
ATOM 1954 N N . PHE A 1 250 ? 19.359 -4.790 -42.995 1.00 88.88 250 PHE A N 1
ATOM 1955 C CA . PHE A 1 250 ? 18.262 -4.346 -43.858 1.00 88.88 250 PHE A CA 1
ATOM 1956 C C . PHE A 1 250 ? 18.740 -3.229 -44.788 1.00 88.88 250 PHE A C 1
ATOM 1958 O O . PHE A 1 250 ? 19.686 -2.519 -44.433 1.00 88.88 250 PHE A O 1
ATOM 1965 N N . HIS A 1 251 ? 18.066 -3.013 -45.921 1.00 88.44 251 HIS A N 1
ATOM 1966 C CA . HIS A 1 251 ? 18.291 -1.815 -46.736 1.00 88.44 251 HIS A CA 1
ATOM 1967 C C . HIS A 1 251 ? 18.025 -0.544 -45.920 1.00 88.44 251 HIS A C 1
ATOM 1969 O O . HIS A 1 251 ? 17.081 -0.498 -45.126 1.00 88.44 251 HIS A O 1
ATOM 1975 N N . ASP A 1 252 ? 18.831 0.501 -46.128 1.00 86.00 252 ASP A N 1
ATOM 1976 C CA . ASP A 1 252 ? 18.733 1.780 -45.412 1.00 86.00 252 ASP A CA 1
ATOM 1977 C C . ASP A 1 252 ? 17.316 2.360 -45.535 1.00 86.00 252 ASP A C 1
ATOM 1979 O O . ASP A 1 252 ? 16.673 2.704 -44.543 1.00 86.00 252 ASP A O 1
ATOM 1983 N N . VAL A 1 253 ? 16.784 2.384 -46.759 1.00 85.19 253 VAL A N 1
ATOM 1984 C CA . VAL A 1 253 ? 15.452 2.925 -47.054 1.00 85.19 253 VAL A CA 1
ATOM 1985 C C . VAL A 1 253 ? 14.349 2.109 -46.372 1.00 85.19 253 VAL A C 1
ATOM 1987 O O . VAL A 1 253 ? 13.467 2.683 -45.730 1.00 85.19 253 VAL A O 1
ATOM 1990 N N . CYS A 1 254 ? 14.409 0.778 -46.459 1.00 87.00 254 CYS A N 1
ATOM 1991 C CA . CYS A 1 254 ? 13.432 -0.114 -45.835 1.00 87.00 254 CYS A CA 1
ATOM 1992 C C . CYS A 1 254 ? 13.441 0.015 -44.311 1.00 87.00 254 CYS A C 1
ATOM 1994 O O . CYS A 1 254 ? 12.385 0.098 -43.685 1.00 87.00 254 CYS A O 1
ATOM 1996 N N . LEU A 1 255 ? 14.632 0.091 -43.715 1.00 87.38 255 LEU A N 1
ATOM 1997 C CA . LEU A 1 255 ? 14.783 0.247 -42.277 1.00 87.38 255 LEU A CA 1
ATOM 1998 C C . LEU A 1 255 ? 14.261 1.605 -41.798 1.00 87.38 255 LEU A C 1
ATOM 2000 O O . LEU A 1 255 ? 13.557 1.655 -40.796 1.00 87.38 255 LEU A O 1
ATOM 2004 N N . ARG A 1 256 ? 14.541 2.703 -42.509 1.00 86.25 256 ARG A N 1
ATOM 2005 C CA . ARG A 1 256 ? 14.013 4.035 -42.158 1.00 86.25 256 ARG A CA 1
ATOM 2006 C C . ARG A 1 256 ? 12.493 4.092 -42.198 1.00 86.25 256 ARG A C 1
ATOM 2008 O O . ARG A 1 256 ? 11.901 4.647 -41.279 1.00 86.25 256 ARG A O 1
ATOM 2015 N N . ARG A 1 257 ? 11.880 3.513 -43.238 1.00 85.19 257 ARG A N 1
ATOM 2016 C CA . ARG A 1 257 ? 10.416 3.413 -43.350 1.00 85.19 257 ARG A CA 1
ATOM 2017 C C . ARG A 1 257 ? 9.831 2.585 -42.213 1.00 85.19 257 ARG A C 1
ATOM 2019 O O . ARG A 1 257 ? 8.845 2.977 -41.622 1.00 85.19 257 ARG A O 1
ATOM 2026 N N . TRP A 1 258 ? 10.462 1.473 -41.851 1.00 88.00 258 TRP A N 1
ATOM 2027 C CA . TRP A 1 258 ? 10.012 0.687 -40.702 1.00 88.00 258 TRP A CA 1
ATOM 2028 C C . TRP A 1 258 ? 10.095 1.475 -39.384 1.00 88.00 258 TRP A C 1
ATOM 2030 O O . TRP A 1 258 ? 9.180 1.434 -38.563 1.00 88.00 258 TRP A O 1
ATOM 2040 N N . LEU A 1 259 ? 11.182 2.226 -39.192 1.00 84.31 259 LEU A N 1
ATOM 2041 C CA . LEU A 1 259 ? 11.429 3.001 -37.977 1.00 84.31 259 LEU A CA 1
ATOM 2042 C C . LEU A 1 259 ? 10.540 4.243 -37.822 1.00 84.31 259 LEU A C 1
ATOM 2044 O O . LEU A 1 259 ? 10.514 4.800 -36.723 1.00 84.31 259 LEU A O 1
ATOM 2048 N N . SER A 1 260 ? 9.811 4.674 -38.861 1.00 80.44 260 SER A N 1
ATOM 2049 C CA . SER A 1 260 ? 8.793 5.722 -38.696 1.00 80.44 260 SER A CA 1
ATOM 2050 C C . SER A 1 260 ? 7.632 5.245 -37.828 1.00 80.44 260 SER A C 1
ATOM 2052 O O . SER A 1 260 ? 7.091 6.036 -37.057 1.00 80.44 260 SER A O 1
ATOM 2054 N N . ASP A 1 261 ? 7.318 3.948 -37.903 1.00 78.06 261 ASP A N 1
ATOM 2055 C CA . ASP A 1 261 ? 6.116 3.368 -37.305 1.00 78.06 261 ASP A CA 1
ATOM 2056 C C . ASP A 1 261 ? 6.441 2.458 -36.108 1.00 78.06 261 ASP A C 1
ATOM 2058 O O . ASP A 1 261 ? 5.643 2.341 -35.175 1.00 78.06 261 ASP A O 1
ATOM 2062 N N . ALA A 1 262 ? 7.617 1.818 -36.094 1.00 81.56 262 ALA A N 1
ATOM 2063 C CA . ALA A 1 262 ? 8.003 0.859 -35.062 1.00 81.56 262 ALA A CA 1
ATOM 2064 C C . ALA A 1 262 ? 9.470 0.996 -34.623 1.00 81.56 262 ALA A C 1
ATOM 2066 O O . ALA A 1 262 ? 10.393 0.970 -35.427 1.00 81.56 262 ALA A O 1
ATOM 2067 N N . SER A 1 263 ? 9.720 1.019 -33.310 1.00 83.44 263 SER A N 1
ATOM 2068 C CA . SER A 1 263 ? 11.065 1.135 -32.716 1.00 83.44 263 SER A CA 1
ATOM 2069 C C . SER A 1 263 ? 11.736 -0.210 -32.386 1.00 83.44 263 SER A C 1
ATOM 2071 O O . SER A 1 263 ? 12.667 -0.281 -31.576 1.00 83.44 263 SER A O 1
ATOM 2073 N N . VAL A 1 264 ? 11.272 -1.300 -33.001 1.00 86.19 264 VAL A N 1
ATOM 2074 C CA . VAL A 1 264 ? 11.744 -2.669 -32.742 1.00 86.19 264 VAL A CA 1
ATOM 2075 C C . VAL A 1 264 ? 12.352 -3.301 -33.988 1.00 86.19 264 VAL A C 1
ATOM 2077 O O . VAL A 1 264 ? 11.959 -2.997 -35.111 1.00 86.19 264 VAL A O 1
ATOM 2080 N N . CYS A 1 265 ? 13.291 -4.229 -33.798 1.00 89.25 265 CYS A N 1
ATOM 2081 C CA . CYS A 1 265 ? 13.843 -5.010 -34.905 1.00 89.25 265 CYS A CA 1
ATOM 2082 C C . CYS A 1 265 ? 12.755 -5.885 -35.577 1.00 89.25 265 CYS A C 1
ATOM 2084 O O . CYS A 1 265 ? 12.097 -6.641 -34.856 1.00 89.25 265 CYS A O 1
ATOM 2086 N N . PRO A 1 266 ? 12.618 -5.878 -36.922 1.00 90.94 266 PRO A N 1
ATOM 2087 C CA . PRO A 1 266 ? 11.633 -6.702 -37.637 1.00 90.94 266 PRO A CA 1
ATOM 2088 C C . PRO A 1 266 ? 11.770 -8.212 -37.388 1.00 90.94 266 PRO A C 1
ATOM 2090 O O . PRO A 1 266 ? 10.772 -8.921 -37.319 1.00 90.94 266 PRO A O 1
ATOM 2093 N N . LEU A 1 267 ? 13.004 -8.701 -37.205 1.00 88.38 267 LEU A N 1
ATOM 2094 C CA . LEU A 1 267 ? 13.289 -10.133 -37.061 1.00 88.38 267 LEU A CA 1
ATOM 2095 C C . LEU A 1 267 ? 13.174 -10.624 -35.613 1.00 88.38 267 LEU A C 1
ATOM 2097 O O . LEU A 1 267 ? 12.473 -11.591 -35.335 1.00 88.38 267 LEU A O 1
ATOM 2101 N N . CYS A 1 268 ? 13.846 -9.962 -34.666 1.00 89.94 268 CYS A N 1
ATOM 2102 C CA . CYS A 1 268 ? 13.921 -10.439 -33.276 1.00 89.94 268 CYS A CA 1
ATOM 2103 C C . CYS A 1 268 ? 13.128 -9.613 -32.263 1.00 89.94 268 CYS A C 1
ATOM 2105 O O . CYS A 1 268 ? 13.152 -9.930 -31.075 1.00 89.94 268 CYS A O 1
ATOM 2107 N N . ARG A 1 269 ? 12.453 -8.544 -32.702 1.00 87.94 269 ARG A N 1
ATOM 2108 C CA . ARG A 1 269 ? 11.678 -7.627 -31.847 1.00 87.94 269 ARG A CA 1
ATOM 2109 C C . ARG A 1 269 ? 12.478 -6.975 -30.714 1.00 87.94 269 ARG A C 1
ATOM 2111 O O . ARG A 1 269 ? 11.893 -6.501 -29.743 1.00 87.94 269 ARG A O 1
ATOM 2118 N N . LEU A 1 270 ? 13.809 -6.933 -30.826 1.00 82.75 270 LEU A N 1
ATOM 2119 C CA . LEU A 1 270 ? 14.651 -6.186 -29.894 1.00 82.75 270 LEU A CA 1
ATOM 2120 C C . LEU A 1 270 ? 14.242 -4.708 -29.909 1.00 82.75 270 LEU A C 1
ATOM 2122 O O . LEU A 1 270 ? 14.181 -4.111 -30.983 1.00 82.75 270 LEU A O 1
ATOM 2126 N N . ASP A 1 271 ? 14.023 -4.136 -28.725 1.00 82.56 271 ASP A N 1
ATOM 2127 C CA . ASP A 1 271 ? 13.802 -2.702 -28.530 1.00 82.56 271 ASP A CA 1
ATOM 2128 C C . ASP A 1 271 ? 15.081 -1.928 -28.878 1.00 82.56 271 ASP A C 1
ATOM 2130 O O . ASP A 1 271 ? 16.112 -2.036 -28.199 1.00 82.56 271 ASP A O 1
ATOM 2134 N N . LEU A 1 272 ? 15.024 -1.178 -29.979 1.00 81.50 272 LEU A N 1
ATOM 2135 C CA . LEU A 1 272 ? 16.175 -0.454 -30.497 1.00 81.50 272 LEU A CA 1
ATOM 2136 C C . LEU A 1 272 ? 16.468 0.794 -29.667 1.00 81.50 272 LEU A C 1
ATOM 2138 O O . LEU A 1 272 ? 17.640 1.121 -29.486 1.00 81.50 272 LEU A O 1
ATOM 2142 N N . VAL A 1 273 ? 15.453 1.434 -29.084 1.00 79.00 273 VAL A N 1
ATOM 2143 C CA . VAL A 1 273 ? 15.640 2.576 -28.180 1.00 79.00 273 VAL A CA 1
ATOM 2144 C C . VAL A 1 273 ? 16.492 2.149 -26.988 1.00 79.00 273 VAL A C 1
ATOM 2146 O O . VAL A 1 273 ? 17.543 2.739 -26.725 1.00 79.00 273 VAL A O 1
ATOM 2149 N N . ASP A 1 274 ? 16.111 1.062 -26.321 1.00 72.38 274 ASP A N 1
ATOM 2150 C CA . ASP A 1 274 ? 16.853 0.535 -25.172 1.00 72.38 274 ASP A CA 1
ATOM 2151 C C . ASP A 1 274 ? 18.251 0.010 -25.569 1.00 72.38 274 ASP A C 1
ATOM 2153 O O . ASP A 1 274 ? 19.232 0.148 -24.829 1.00 72.38 274 ASP A O 1
ATOM 2157 N N . ALA A 1 275 ? 18.397 -0.582 -26.758 1.00 75.62 275 ALA A N 1
ATOM 2158 C CA . ALA A 1 275 ? 19.688 -1.065 -27.250 1.00 75.62 275 ALA A CA 1
ATOM 2159 C C . ALA A 1 275 ? 20.685 0.074 -27.549 1.00 75.62 275 ALA A C 1
ATOM 2161 O O . ALA A 1 275 ? 21.848 -0.004 -27.136 1.00 75.62 275 ALA A O 1
ATOM 2162 N N . TYR A 1 276 ? 20.250 1.139 -28.231 1.00 73.62 276 TYR A N 1
ATOM 2163 C CA . TYR A 1 276 ? 21.104 2.286 -28.559 1.00 73.62 276 TYR A CA 1
ATOM 2164 C C . TYR A 1 276 ? 21.436 3.130 -27.322 1.00 73.62 276 TYR A C 1
ATOM 2166 O O . TYR A 1 276 ? 22.600 3.503 -27.147 1.00 73.62 276 TYR A O 1
ATOM 2174 N N . MET A 1 277 ? 20.483 3.325 -26.401 1.00 65.75 277 MET A N 1
ATOM 2175 C CA . MET A 1 277 ? 20.735 4.004 -25.121 1.00 65.75 277 MET A CA 1
ATOM 2176 C C . MET A 1 277 ? 21.833 3.302 -24.310 1.00 65.75 277 MET A C 1
ATOM 2178 O O . MET A 1 277 ? 22.785 3.941 -23.852 1.00 65.75 277 MET A O 1
ATOM 2182 N N . ARG A 1 278 ? 21.784 1.967 -24.210 1.00 64.19 278 ARG A N 1
ATOM 2183 C CA . ARG A 1 278 ? 22.821 1.174 -23.524 1.00 64.19 278 ARG A CA 1
ATOM 2184 C C . ARG A 1 278 ? 24.187 1.243 -24.212 1.00 64.19 278 ARG A C 1
ATOM 2186 O O . ARG A 1 278 ? 25.220 1.241 -23.539 1.00 64.19 278 ARG A O 1
ATOM 2193 N N . ARG A 1 279 ? 24.224 1.326 -25.546 1.00 63.06 279 ARG A N 1
ATOM 2194 C CA . ARG A 1 279 ? 25.474 1.447 -26.320 1.00 63.06 279 ARG A CA 1
ATOM 2195 C C . ARG A 1 279 ? 26.118 2.828 -26.145 1.00 63.06 279 ARG A C 1
ATOM 2197 O O . ARG A 1 279 ? 27.339 2.909 -25.997 1.00 63.06 279 ARG A O 1
ATOM 2204 N N . GLY A 1 280 ? 25.309 3.888 -26.091 1.00 56.16 280 GLY A N 1
ATOM 2205 C CA . GLY A 1 280 ? 25.753 5.258 -25.811 1.00 56.16 280 GLY A CA 1
ATOM 2206 C C . GLY A 1 280 ? 26.378 5.411 -24.420 1.00 56.16 280 GLY A C 1
ATOM 2207 O O . GLY A 1 280 ? 27.453 5.999 -24.293 1.00 56.16 280 GLY A O 1
ATOM 2208 N N . GLN A 1 281 ? 25.773 4.788 -23.401 1.00 52.09 281 GLN A N 1
ATOM 2209 C CA . GLN A 1 281 ? 26.286 4.755 -22.021 1.00 52.09 281 GLN A CA 1
ATOM 2210 C C . GLN A 1 281 ? 27.619 4.005 -21.871 1.00 52.09 281 GLN A C 1
ATOM 2212 O O . GLN A 1 281 ? 28.403 4.312 -20.979 1.00 52.09 281 GLN A O 1
ATOM 2217 N N . ARG A 1 282 ? 27.898 3.017 -22.733 1.00 51.50 282 ARG A N 1
ATOM 2218 C CA . ARG A 1 282 ? 29.174 2.279 -22.722 1.00 51.50 282 ARG A CA 1
ATOM 2219 C C . ARG A 1 282 ? 30.307 3.012 -23.439 1.00 51.50 282 ARG A C 1
ATOM 2221 O O . ARG A 1 282 ? 31.458 2.853 -23.050 1.00 51.50 282 ARG A O 1
ATOM 2228 N N . ARG A 1 283 ? 30.004 3.789 -24.487 1.00 52.91 283 ARG A N 1
ATOM 2229 C CA . ARG A 1 283 ? 31.012 4.537 -25.265 1.00 52.91 283 ARG A CA 1
ATOM 2230 C C . ARG A 1 283 ? 31.459 5.833 -24.591 1.00 52.91 283 ARG A C 1
ATOM 2232 O O . ARG A 1 283 ? 32.605 6.234 -24.759 1.00 52.91 283 ARG A O 1
ATOM 2239 N N . ARG A 1 284 ? 30.578 6.485 -23.833 1.00 47.44 284 ARG A N 1
ATOM 2240 C CA . ARG A 1 284 ? 30.922 7.637 -22.992 1.00 47.44 284 ARG A CA 1
ATOM 2241 C C . ARG A 1 284 ? 30.940 7.134 -21.558 1.00 47.44 284 ARG A C 1
ATOM 2243 O O . ARG A 1 284 ? 29.867 6.903 -21.018 1.00 47.44 284 ARG A O 1
ATOM 2250 N N . GLY A 1 285 ? 32.121 6.914 -20.973 1.00 42.56 285 GLY A N 1
ATOM 2251 C CA . GLY A 1 285 ? 32.244 6.519 -19.565 1.00 42.56 285 GLY A CA 1
ATOM 2252 C C . GLY A 1 285 ? 31.246 7.297 -18.701 1.00 42.56 285 GLY A C 1
ATOM 2253 O O . GLY A 1 285 ? 31.225 8.527 -18.732 1.00 42.56 285 GLY A O 1
ATOM 2254 N N . TRP A 1 286 ? 30.344 6.570 -18.045 1.00 42.50 286 TRP A N 1
ATOM 2255 C CA . TRP A 1 286 ? 29.179 7.116 -17.355 1.00 42.50 286 TRP A CA 1
ATOM 2256 C C . TRP A 1 286 ? 29.614 8.008 -16.181 1.00 42.50 286 TRP A C 1
ATOM 2258 O O . TRP A 1 286 ? 29.939 7.510 -15.106 1.00 42.50 286 TRP A O 1
ATOM 2268 N N . ASP A 1 287 ? 29.633 9.328 -16.394 1.00 40.69 287 ASP A N 1
ATOM 2269 C CA . ASP A 1 287 ? 29.785 10.344 -15.346 1.00 40.69 287 ASP A CA 1
ATOM 2270 C C . ASP A 1 287 ? 28.432 11.050 -15.120 1.00 40.69 287 ASP A C 1
ATOM 2272 O O . ASP A 1 287 ? 28.016 11.869 -15.951 1.00 40.69 287 ASP A O 1
ATOM 2276 N N . PRO A 1 288 ? 27.738 10.773 -13.999 1.00 41.69 288 PRO A N 1
ATOM 2277 C CA . PRO A 1 288 ? 26.432 11.352 -13.680 1.00 41.69 288 PRO A CA 1
ATOM 2278 C C . PRO A 1 288 ? 26.411 12.888 -13.586 1.00 41.69 288 PRO A C 1
ATOM 2280 O O . PRO A 1 288 ? 25.336 13.480 -13.518 1.00 41.69 288 PRO A O 1
ATOM 2283 N N . ARG A 1 289 ? 27.568 13.570 -13.556 1.00 44.03 289 ARG A N 1
ATOM 2284 C CA . ARG A 1 289 ? 27.640 15.028 -13.345 1.00 44.03 289 ARG A CA 1
ATOM 2285 C C . ARG A 1 289 ? 27.441 15.876 -14.606 1.00 44.03 289 ARG A C 1
ATOM 2287 O O . ARG A 1 289 ? 27.231 17.080 -14.468 1.00 44.03 289 ARG A O 1
ATOM 2294 N N . ARG A 1 290 ? 27.474 15.295 -15.814 1.00 40.03 290 ARG A N 1
ATOM 2295 C CA . ARG A 1 290 ? 27.413 16.055 -17.087 1.00 40.03 290 ARG A CA 1
ATOM 2296 C C . ARG A 1 290 ? 26.014 16.363 -17.627 1.00 40.03 290 ARG A C 1
ATOM 2298 O O . ARG A 1 290 ? 25.910 17.153 -18.557 1.00 40.03 290 ARG A O 1
ATOM 2305 N N . LEU A 1 291 ? 24.943 15.832 -17.035 1.00 41.59 291 LEU A N 1
ATOM 2306 C CA . LEU A 1 291 ? 23.565 16.160 -17.446 1.00 41.59 291 LEU A CA 1
ATOM 2307 C C . LEU A 1 291 ? 23.052 17.499 -16.889 1.00 41.59 291 LEU A C 1
ATOM 2309 O O . LEU A 1 291 ? 21.915 17.870 -17.143 1.00 41.59 291 LEU A O 1
ATOM 2313 N N . ARG A 1 292 ? 23.882 18.258 -16.162 1.00 40.28 292 ARG A N 1
ATOM 2314 C CA . ARG A 1 292 ? 23.500 19.591 -15.671 1.00 40.28 292 ARG A CA 1
ATOM 2315 C C . ARG A 1 292 ? 23.496 20.680 -16.755 1.00 40.28 292 ARG A C 1
ATOM 2317 O O . ARG A 1 292 ? 22.941 21.738 -16.501 1.00 40.28 292 ARG A O 1
ATOM 2324 N N . ASN A 1 293 ? 24.088 20.431 -17.931 1.00 37.22 293 ASN A N 1
ATOM 2325 C CA . ASN A 1 293 ? 24.390 21.483 -18.919 1.00 37.22 293 ASN A CA 1
ATOM 2326 C C . ASN A 1 293 ? 23.884 21.210 -20.353 1.00 37.22 293 ASN A C 1
ATOM 2328 O O . ASN A 1 293 ? 24.434 21.751 -21.307 1.00 37.22 293 ASN A O 1
ATOM 2332 N N . VAL A 1 294 ? 22.849 20.391 -20.536 1.00 42.28 294 VAL A N 1
ATOM 2333 C CA . VAL A 1 294 ? 22.131 20.263 -21.820 1.00 42.28 294 VAL A CA 1
ATOM 2334 C C . VAL A 1 294 ? 20.657 20.163 -21.420 1.00 42.28 294 VAL A C 1
ATOM 2336 O O . VAL A 1 294 ? 20.241 19.101 -20.978 1.00 42.28 294 VAL A O 1
ATOM 2339 N N . ILE A 1 295 ? 19.866 21.234 -21.313 1.00 32.22 295 ILE A N 1
ATOM 2340 C CA . ILE A 1 295 ? 19.451 22.239 -22.312 1.00 32.22 295 ILE A CA 1
ATOM 2341 C C . ILE A 1 295 ? 19.051 23.540 -21.560 1.00 32.22 295 ILE A C 1
ATOM 2343 O O . ILE A 1 295 ? 18.455 23.426 -20.485 1.00 32.22 295 ILE A O 1
ATOM 2347 N N . PRO A 1 296 ? 19.321 24.760 -22.072 1.00 32.91 296 PRO A N 1
ATOM 2348 C CA . PRO A 1 296 ? 18.606 25.962 -21.648 1.00 32.91 296 PRO A CA 1
ATOM 2349 C C . PRO A 1 296 ? 17.251 26.079 -22.374 1.00 32.91 296 PRO A C 1
ATOM 2351 O O . PRO A 1 296 ? 17.238 26.087 -23.599 1.00 32.91 296 PRO A O 1
ATOM 2354 N N . VAL A 1 297 ? 16.185 26.197 -21.564 1.00 37.88 297 VAL A N 1
ATOM 2355 C CA . VAL A 1 297 ? 14.782 26.616 -21.829 1.00 37.88 297 VAL A CA 1
ATOM 2356 C C . VAL A 1 297 ? 14.035 25.918 -22.966 1.00 37.88 297 VAL A C 1
ATOM 2358 O O . VAL A 1 297 ? 14.304 26.209 -24.147 1.00 37.88 297 VAL A O 1
#

Secondary structure (DSSP, 8-state):
--------TT--HHHHHHHHHHHHHIIIIIHHHGGGGT-PPP-SHHHHHHHHHHHHHHHHHHHHHHHHHHHHHHHHHHHHHHHHS---GGGHHHHHHHHHHHHHHHHGGG-HHHHHHHHHHHHHHHHHHHHT--S-HHHHH-HHHHTHHHHHHHHHHHHHHHHHHHHHHHHHHHHHHHHHHHHS------HHHHHHHHHTSPPEES--SS-TTT---HHHHHHHHHHTT--HHHHHHHTEEEE-TT--EEEHHHHHHHHHH--B-TTT--BHHHHHHHHHHHHS---GGGGGGS---